Protein AF-A0A928LAR4-F1 (afdb_monomer_lite)

Structure (mmCIF, N/CA/C/O backbone):
data_AF-A0A928LAR4-F1
#
_entry.id   AF-A0A928LAR4-F1
#
loop_
_atom_site.group_PDB
_atom_site.id
_atom_site.type_symbol
_atom_site.label_atom_id
_atom_site.label_alt_id
_atom_site.label_comp_id
_atom_site.label_asym_id
_atom_site.label_entity_id
_atom_site.label_seq_id
_atom_site.pdbx_PDB_ins_code
_atom_site.Cartn_x
_atom_site.Cartn_y
_atom_site.Cartn_z
_atom_site.occupancy
_atom_site.B_iso_or_equiv
_atom_site.auth_seq_id
_atom_site.auth_comp_id
_atom_site.auth_asym_id
_atom_site.auth_atom_id
_atom_site.pdbx_PDB_model_num
ATOM 1 N N . MET A 1 1 ? -5.383 16.179 44.206 1.00 38.53 1 MET A N 1
ATOM 2 C CA . MET A 1 1 ? -5.133 16.113 42.747 1.00 38.53 1 MET A CA 1
ATOM 3 C C . MET A 1 1 ? -4.363 14.833 42.448 1.00 38.53 1 MET A C 1
ATOM 5 O O . MET A 1 1 ? -3.380 14.592 43.136 1.00 38.53 1 MET A O 1
ATOM 9 N N . LYS A 1 2 ? -4.792 14.006 41.485 1.00 34.22 2 LYS A N 1
ATOM 10 C CA . LYS A 1 2 ? -4.004 12.854 41.006 1.00 34.22 2 LYS A CA 1
ATOM 11 C C . LYS A 1 2 ? -3.247 13.282 39.746 1.00 34.22 2 LYS A C 1
ATOM 13 O O . LYS A 1 2 ? -3.887 13.749 38.808 1.00 34.22 2 LYS A O 1
ATOM 18 N N . LYS A 1 3 ? -1.919 13.139 39.719 1.00 38.22 3 LYS A N 1
ATOM 19 C CA . LYS A 1 3 ? -1.143 13.274 38.476 1.00 38.22 3 LYS A CA 1
ATOM 20 C C . LYS A 1 3 ? -1.409 12.032 37.618 1.00 38.22 3 LYS A C 1
ATOM 22 O O . LYS A 1 3 ? -1.250 10.923 38.125 1.00 38.22 3 LYS A O 1
ATOM 27 N N . LYS A 1 4 ? -1.821 12.207 36.360 1.00 35.91 4 LYS A N 1
ATOM 28 C CA . LYS A 1 4 ? -1.742 11.135 35.353 1.00 35.91 4 LYS A CA 1
ATOM 29 C C . LYS A 1 4 ? -0.273 11.002 34.911 1.00 35.91 4 LYS A C 1
ATOM 31 O O . LYS A 1 4 ? 0.405 12.032 34.863 1.00 35.91 4 LYS A O 1
ATOM 36 N N . PRO A 1 5 ? 0.236 9.796 34.609 1.00 40.25 5 PRO A N 1
ATOM 37 C CA . PRO A 1 5 ? 1.508 9.668 33.907 1.00 40.25 5 PRO A CA 1
ATOM 38 C C . PRO A 1 5 ? 1.365 10.219 32.481 1.00 40.25 5 PRO A C 1
ATOM 40 O O . PRO A 1 5 ? 0.320 10.047 31.854 1.00 40.25 5 PRO A O 1
ATOM 43 N N . PHE A 1 6 ? 2.415 10.864 31.973 1.00 34.94 6 PHE A N 1
ATOM 44 C CA . PHE A 1 6 ? 2.585 11.034 30.530 1.00 34.94 6 PHE A CA 1
ATOM 45 C C . PHE A 1 6 ? 2.897 9.653 29.947 1.00 34.94 6 PHE A C 1
ATOM 47 O O . PHE A 1 6 ? 3.871 9.026 30.364 1.00 34.94 6 PHE A O 1
ATOM 54 N N . ILE A 1 7 ? 2.082 9.183 29.003 1.00 39.53 7 ILE A N 1
ATOM 55 C CA . ILE A 1 7 ? 2.463 8.064 28.142 1.00 39.53 7 ILE A CA 1
ATOM 56 C C . ILE A 1 7 ? 3.283 8.686 27.016 1.00 39.53 7 ILE A C 1
ATOM 58 O O . ILE A 1 7 ? 2.754 9.437 26.203 1.00 39.53 7 ILE A O 1
ATOM 62 N N . SER A 1 8 ? 4.592 8.440 27.024 1.00 33.28 8 SER A N 1
ATOM 63 C CA . SER A 1 8 ? 5.460 8.843 25.921 1.00 33.28 8 SER A CA 1
ATOM 64 C C . SER A 1 8 ? 5.201 7.890 24.762 1.00 33.28 8 SER A C 1
ATOM 66 O O . SER A 1 8 ? 5.561 6.718 24.862 1.00 33.28 8 SER A O 1
ATOM 68 N N . LEU A 1 9 ? 4.571 8.374 23.690 1.00 36.91 9 LEU A N 1
ATOM 69 C CA . LEU A 1 9 ? 4.360 7.597 22.472 1.00 36.91 9 LEU A CA 1
ATOM 70 C C . LEU A 1 9 ? 5.718 7.343 21.802 1.00 36.91 9 LEU A C 1
ATOM 72 O O . LEU A 1 9 ? 6.229 8.177 21.059 1.00 36.91 9 LEU A O 1
ATOM 76 N N . VAL A 1 10 ? 6.330 6.199 22.106 1.00 34.56 10 VAL A N 1
ATOM 77 C CA . VAL A 1 10 ? 7.527 5.732 21.403 1.00 34.56 10 VAL A CA 1
ATOM 78 C C . VAL A 1 10 ? 7.064 5.104 20.095 1.00 34.56 10 VAL A C 1
ATOM 80 O O . VAL A 1 10 ? 6.806 3.906 20.033 1.00 34.56 10 VAL A O 1
ATOM 83 N N . ILE A 1 11 ? 6.958 5.924 19.048 1.00 38.00 11 ILE A N 1
ATOM 84 C CA . ILE A 1 11 ? 6.919 5.416 17.673 1.00 38.00 11 ILE A CA 1
ATOM 85 C C . ILE A 1 11 ? 8.220 4.632 17.477 1.00 38.00 11 ILE A C 1
ATOM 87 O O . ILE A 1 11 ? 9.313 5.197 17.583 1.00 38.00 11 ILE A O 1
ATOM 91 N N . MET A 1 12 ? 8.109 3.316 17.289 1.00 32.09 12 MET A N 1
ATOM 92 C CA . MET A 1 12 ? 9.253 2.408 17.299 1.00 32.09 12 MET A CA 1
ATOM 93 C C . MET A 1 12 ? 10.012 2.492 15.972 1.00 32.09 12 MET A C 1
ATOM 95 O O . MET A 1 12 ? 9.860 1.655 15.088 1.00 32.09 12 MET A O 1
ATOM 99 N N . LEU A 1 13 ? 10.826 3.540 15.838 1.00 34.38 13 LEU A N 1
ATOM 100 C CA . LEU A 1 13 ? 11.629 3.810 14.652 1.00 34.38 13 LEU A CA 1
ATOM 101 C C . LEU A 1 13 ? 12.585 2.632 14.384 1.00 34.38 13 LEU A C 1
ATOM 103 O O . LEU A 1 13 ? 13.589 2.456 15.081 1.00 34.38 13 LEU A O 1
ATOM 107 N N . LEU A 1 14 ? 12.269 1.809 13.380 1.00 34.44 14 LEU A N 1
ATOM 108 C CA . LEU A 1 14 ? 13.091 0.671 12.964 1.00 34.44 14 LEU A CA 1
ATOM 109 C C . LEU A 1 14 ? 14.338 1.168 12.219 1.00 34.44 14 LEU A C 1
ATOM 111 O O . LEU A 1 14 ? 14.404 1.188 10.993 1.00 34.44 14 LEU A O 1
ATOM 115 N N . CYS A 1 15 ? 15.344 1.585 12.988 1.00 29.02 15 CYS A N 1
ATOM 116 C CA . CYS A 1 15 ? 16.623 2.086 12.493 1.00 29.02 15 CYS A CA 1
ATOM 117 C C . CYS A 1 15 ? 17.402 1.017 11.702 1.00 29.02 15 CYS A C 1
ATOM 119 O O . CYS A 1 15 ? 18.221 0.283 12.263 1.00 29.02 15 CYS A O 1
ATOM 121 N N . PHE A 1 16 ? 17.207 0.965 10.383 1.00 37.91 16 PHE A N 1
ATOM 122 C CA . PHE A 1 16 ? 18.026 0.152 9.485 1.00 37.91 16 PHE A CA 1
ATOM 123 C C . PHE A 1 16 ? 19.446 0.726 9.364 1.00 37.91 16 PHE A C 1
ATOM 125 O O . PHE A 1 16 ? 19.712 1.677 8.630 1.00 37.91 16 PHE A O 1
ATOM 132 N N . GLY A 1 17 ? 20.386 0.126 10.096 1.00 33.53 17 GLY A N 1
ATOM 133 C CA . GLY A 1 17 ? 21.802 0.479 10.035 1.00 33.53 17 GLY A CA 1
ATOM 134 C C . GLY A 1 17 ? 22.458 0.022 8.729 1.00 33.53 17 GLY A C 1
ATOM 135 O O . GLY A 1 17 ? 22.857 -1.135 8.607 1.00 33.53 17 GLY A O 1
ATOM 136 N N . ALA A 1 18 ? 22.635 0.939 7.777 1.00 34.88 18 ALA A N 1
ATOM 137 C CA . ALA A 1 18 ? 23.391 0.694 6.550 1.00 34.88 18 ALA A CA 1
ATOM 138 C C . ALA A 1 18 ? 24.904 0.557 6.837 1.00 34.88 18 ALA A C 1
ATOM 140 O O . ALA A 1 18 ? 25.649 1.539 6.856 1.00 34.88 18 ALA A O 1
ATOM 141 N N . VAL A 1 19 ? 25.382 -0.673 7.057 1.00 34.62 19 VAL A N 1
ATOM 142 C CA . VAL A 1 19 ? 26.811 -0.965 7.287 1.00 34.62 19 VAL A CA 1
ATOM 143 C C . VAL A 1 19 ? 27.590 -0.924 5.963 1.00 34.62 19 VAL A C 1
ATOM 145 O O . VAL A 1 19 ? 27.923 -1.952 5.375 1.00 34.62 19 VAL A O 1
ATOM 148 N N . CYS A 1 20 ? 27.910 0.282 5.487 1.00 31.88 20 CYS A N 1
ATOM 149 C CA . CYS A 1 20 ? 28.748 0.491 4.301 1.00 31.88 20 CYS A CA 1
ATOM 150 C C . CYS A 1 20 ? 30.238 0.212 4.607 1.00 31.88 20 CYS A C 1
ATOM 152 O O . CYS A 1 20 ? 31.046 1.113 4.838 1.00 31.88 20 CYS A O 1
ATOM 154 N N . GLY A 1 21 ? 30.602 -1.071 4.652 1.00 28.78 21 GLY A N 1
ATOM 155 C CA . GLY A 1 21 ? 31.940 -1.559 5.003 1.00 28.78 21 GLY A CA 1
ATOM 156 C C . GLY A 1 21 ? 32.986 -1.452 3.885 1.00 28.78 21 GLY A C 1
ATOM 157 O O . GLY A 1 21 ? 33.491 -2.472 3.420 1.00 28.78 21 GLY A O 1
ATOM 158 N N . CYS A 1 22 ? 33.367 -0.240 3.472 1.00 29.84 22 CYS A N 1
ATOM 159 C CA . CYS A 1 22 ? 34.396 -0.028 2.442 1.00 29.84 22 CYS A CA 1
ATOM 160 C C . CYS A 1 22 ? 35.814 0.157 3.024 1.00 29.84 22 CYS A C 1
ATOM 162 O O . CYS A 1 22 ? 36.207 1.248 3.429 1.00 29.84 22 CYS A O 1
ATOM 164 N N . SER A 1 23 ? 36.623 -0.909 3.011 1.00 34.03 23 SER A N 1
ATOM 165 C CA . SER A 1 23 ? 38.041 -0.871 3.417 1.00 34.03 23 SER A CA 1
ATOM 166 C C . SER A 1 23 ? 38.987 -0.476 2.276 1.00 34.03 23 SER A C 1
ATOM 168 O O . SER A 1 23 ? 38.967 -1.105 1.218 1.00 34.03 23 SER A O 1
ATOM 170 N N . LYS A 1 24 ? 39.929 0.450 2.524 1.00 34.09 24 LYS A N 1
ATOM 171 C CA . LYS A 1 24 ? 41.185 0.572 1.751 1.00 34.09 24 LYS A CA 1
ATOM 172 C C . LYS A 1 24 ? 42.334 1.147 2.602 1.00 34.09 24 LYS A C 1
ATOM 174 O O . LYS A 1 24 ? 42.216 2.246 3.118 1.00 34.09 24 LYS A O 1
ATOM 179 N N . LYS A 1 25 ? 43.409 0.346 2.704 1.00 32.97 25 LYS A N 1
ATOM 180 C CA . LYS A 1 25 ? 44.844 0.605 3.011 1.00 32.97 25 LYS A CA 1
ATOM 181 C C . LYS A 1 25 ? 45.259 2.004 3.526 1.00 32.97 25 LYS A C 1
ATOM 183 O O . LYS A 1 25 ? 44.885 3.020 2.955 1.00 32.97 25 LYS A O 1
ATOM 188 N N . THR A 1 26 ? 46.226 2.090 4.451 1.00 28.86 26 THR A N 1
ATOM 189 C CA . THR A 1 26 ? 47.672 1.976 4.111 1.00 28.86 26 THR A CA 1
ATOM 190 C C . THR A 1 26 ? 48.566 1.777 5.356 1.00 28.86 26 THR A C 1
ATOM 192 O O . THR A 1 26 ? 48.349 2.487 6.323 1.00 28.86 26 THR A O 1
ATOM 195 N N . GLU A 1 27 ? 49.527 0.829 5.273 1.00 29.33 27 GLU A N 1
ATOM 196 C CA . GLU A 1 27 ? 50.861 0.683 5.949 1.00 29.33 27 GLU A CA 1
ATOM 197 C C . GLU A 1 27 ? 51.064 1.056 7.446 1.00 29.33 27 GLU A C 1
ATOM 199 O O . GLU A 1 27 ? 50.498 2.015 7.943 1.00 29.33 27 GLU A O 1
ATOM 204 N N . SER A 1 28 ? 51.948 0.441 8.255 1.00 28.80 28 SER A N 1
ATOM 205 C CA . SER A 1 28 ? 52.789 -0.791 8.251 1.00 28.80 28 SER A CA 1
ATOM 206 C C . SER A 1 28 ? 53.340 -0.946 9.706 1.00 28.80 28 SER A C 1
ATOM 208 O O . SER A 1 28 ? 53.267 0.020 10.459 1.00 28.80 28 SER A O 1
ATOM 210 N N . SER A 1 29 ? 53.903 -2.031 10.261 1.00 26.89 29 SER A N 1
ATOM 211 C CA . SER A 1 29 ? 54.493 -3.306 9.784 1.00 26.89 29 SER A CA 1
ATOM 212 C C . SER A 1 29 ? 54.104 -4.448 10.790 1.00 26.89 29 SER A C 1
ATOM 214 O O . SER A 1 29 ? 52.985 -4.368 11.284 1.00 26.89 29 SER A O 1
ATOM 216 N N . SER A 1 30 ? 54.809 -5.541 11.160 1.00 28.22 30 SER A N 1
ATOM 217 C CA . SER A 1 30 ? 56.199 -6.030 11.007 1.00 28.22 30 SER A CA 1
ATOM 218 C C . SER A 1 30 ? 56.340 -7.572 11.128 1.00 28.22 30 SER A C 1
ATOM 220 O O . SER A 1 30 ? 55.393 -8.280 11.449 1.00 28.22 30 SER A O 1
ATOM 222 N N . VAL A 1 31 ? 57.580 -8.039 10.910 1.00 29.33 31 VAL A N 1
ATOM 223 C CA . VAL A 1 31 ? 58.300 -9.225 11.460 1.00 29.33 31 VAL A CA 1
ATOM 224 C C . VAL A 1 31 ? 57.760 -9.676 12.846 1.00 29.33 31 VAL A C 1
ATOM 226 O O . VAL A 1 31 ? 57.469 -8.801 13.661 1.00 29.33 31 VAL A O 1
ATOM 229 N N . ASP A 1 32 ? 57.565 -10.970 13.173 1.00 26.77 32 ASP A N 1
ATOM 230 C CA . ASP A 1 32 ? 58.580 -12.058 13.191 1.00 26.77 32 ASP A CA 1
ATOM 231 C C . ASP A 1 32 ? 58.067 -13.512 12.937 1.00 26.77 32 ASP A C 1
ATOM 233 O O . ASP A 1 32 ? 56.889 -13.739 12.671 1.00 26.77 32 ASP A O 1
ATOM 237 N N . ASN A 1 33 ? 58.977 -14.499 12.989 1.00 29.98 33 ASN A N 1
ATOM 238 C CA . ASN A 1 33 ? 58.876 -15.856 12.429 1.00 29.98 33 ASN A CA 1
ATOM 239 C C . ASN A 1 33 ? 59.062 -16.990 13.476 1.00 29.98 33 ASN A C 1
ATOM 241 O O . ASN A 1 33 ? 60.027 -16.963 14.233 1.00 29.98 33 ASN A O 1
ATOM 245 N N . SER A 1 34 ? 58.237 -18.050 13.436 1.00 29.38 34 SER A N 1
ATOM 246 C CA . SER A 1 34 ? 58.575 -19.451 13.821 1.00 29.38 34 SER A CA 1
ATOM 247 C C . SER A 1 34 ? 57.370 -20.358 13.487 1.00 29.38 34 SER A C 1
ATOM 249 O O . SER A 1 34 ? 56.261 -20.042 13.900 1.00 29.38 34 SER A O 1
ATOM 251 N N . VAL A 1 35 ? 57.402 -21.382 12.623 1.00 28.17 35 VAL A N 1
ATOM 252 C CA . VAL A 1 35 ? 58.264 -22.583 12.494 1.00 28.17 35 VAL A CA 1
ATOM 253 C C . VAL A 1 35 ? 57.927 -23.716 13.488 1.00 28.17 35 VAL A C 1
ATOM 255 O O . VAL A 1 35 ? 58.502 -23.830 14.560 1.00 28.17 35 VAL A O 1
ATOM 258 N N . VAL A 1 36 ? 57.007 -24.579 13.028 1.00 28.73 36 VAL A N 1
ATOM 259 C CA . VAL A 1 36 ? 56.955 -26.059 13.137 1.00 28.73 36 VAL A CA 1
ATOM 260 C C . VAL A 1 36 ? 57.249 -26.744 14.485 1.00 28.73 36 VAL A C 1
ATOM 262 O O . VAL A 1 36 ? 58.379 -26.759 14.962 1.00 28.73 36 VAL A O 1
ATOM 265 N N . GLN A 1 37 ? 56.293 -27.574 14.929 1.00 27.88 37 GLN A N 1
ATOM 266 C CA . GLN A 1 37 ? 56.617 -28.895 15.488 1.00 27.88 37 GLN A CA 1
ATOM 267 C C . GLN A 1 37 ? 55.651 -29.974 14.949 1.00 27.88 37 GLN A C 1
ATOM 269 O O . GLN A 1 37 ? 54.483 -29.697 14.687 1.00 27.88 37 GLN A O 1
ATOM 274 N N . ASP A 1 38 ? 56.175 -31.181 14.729 1.00 27.61 38 ASP A N 1
ATOM 275 C CA . ASP A 1 38 ? 55.549 -32.344 14.066 1.00 27.61 38 ASP A CA 1
ATOM 276 C C . ASP A 1 38 ? 55.259 -33.467 15.094 1.00 27.61 38 ASP A C 1
ATOM 278 O O . ASP A 1 38 ? 55.863 -33.451 16.167 1.00 27.61 38 ASP A O 1
ATOM 282 N N . THR A 1 39 ? 54.371 -34.430 14.782 1.00 30.58 39 THR A N 1
ATOM 283 C CA . THR A 1 39 ? 54.535 -35.896 15.011 1.00 30.58 39 THR A CA 1
ATOM 284 C C . THR A 1 39 ? 53.312 -36.701 14.509 1.00 30.58 39 THR A C 1
ATOM 286 O O . THR A 1 39 ? 52.318 -36.882 15.205 1.00 30.58 39 THR A O 1
ATOM 289 N N . SER A 1 40 ? 53.433 -37.214 13.284 1.00 30.59 40 SER A N 1
ATOM 290 C CA . SER A 1 40 ? 52.961 -38.508 12.723 1.00 30.59 40 SER A CA 1
ATOM 291 C C . SER A 1 40 ? 52.103 -39.542 13.521 1.00 30.59 40 SER A C 1
ATOM 293 O O . SER A 1 40 ? 52.459 -39.944 14.624 1.00 30.59 40 SER A O 1
ATOM 295 N N . ALA A 1 41 ? 51.186 -40.191 12.763 1.00 30.11 41 ALA A N 1
ATOM 296 C CA . ALA A 1 41 ? 50.911 -41.659 12.686 1.00 30.11 41 ALA A CA 1
ATOM 297 C C . ALA A 1 41 ? 50.057 -42.399 13.768 1.00 30.11 41 ALA A C 1
ATOM 299 O O . ALA A 1 41 ? 50.093 -42.050 14.938 1.00 30.11 41 ALA A O 1
ATOM 300 N N . THR A 1 42 ? 49.311 -43.498 13.488 1.00 26.50 42 THR A N 1
ATOM 301 C CA . THR A 1 42 ? 48.832 -44.117 12.213 1.00 26.50 42 THR A CA 1
ATOM 302 C C . THR A 1 42 ? 47.686 -45.146 12.434 1.00 26.50 42 THR A C 1
ATOM 304 O O . THR A 1 42 ? 47.793 -46.023 13.280 1.00 26.50 42 THR A O 1
ATOM 307 N N . VAL A 1 43 ? 46.630 -45.048 11.606 1.00 28.78 43 VAL A N 1
ATOM 308 C CA . VAL A 1 43 ? 45.695 -46.079 11.054 1.00 28.78 43 VAL A CA 1
ATOM 309 C C . VAL A 1 43 ? 45.303 -47.343 11.859 1.00 28.78 43 VAL A C 1
ATOM 311 O O . VAL A 1 43 ? 46.110 -48.248 12.062 1.00 28.78 43 VAL A O 1
ATOM 314 N N . SER A 1 44 ? 43.983 -47.547 12.029 1.00 27.50 44 SER A N 1
ATOM 315 C CA . SER A 1 44 ? 43.292 -48.807 11.654 1.00 27.50 44 SER A CA 1
ATOM 316 C C . SER A 1 44 ? 41.781 -48.624 11.426 1.00 27.50 44 SER A C 1
ATOM 318 O O . SER A 1 44 ? 41.168 -47.689 11.930 1.00 27.50 44 SER A O 1
ATOM 320 N N . SER A 1 45 ? 41.198 -49.491 10.593 1.00 30.92 45 SER A N 1
ATOM 321 C CA . SER A 1 45 ? 39.875 -49.346 9.959 1.00 30.92 45 SER A CA 1
ATOM 322 C C . SER A 1 45 ? 38.752 -50.168 10.601 1.00 30.92 45 SER A C 1
ATOM 324 O O . SER A 1 45 ? 39.028 -51.231 11.147 1.00 30.92 45 SER A O 1
ATOM 326 N N . THR A 1 46 ? 37.487 -49.815 10.328 1.00 29.03 46 THR A N 1
ATOM 327 C CA . THR A 1 46 ? 36.474 -50.741 9.753 1.00 29.03 46 THR A CA 1
ATOM 328 C C . THR A 1 46 ? 35.350 -49.943 9.070 1.00 29.03 46 THR A C 1
ATOM 330 O O . THR A 1 46 ? 35.012 -48.842 9.494 1.00 29.03 46 THR A O 1
ATOM 333 N N . THR A 1 47 ? 34.794 -50.474 7.978 1.00 33.12 47 THR A N 1
ATOM 334 C CA . THR A 1 47 ? 33.757 -49.836 7.146 1.00 33.12 47 THR A CA 1
ATOM 335 C C . THR A 1 47 ? 32.337 -50.062 7.681 1.00 33.12 47 THR A C 1
ATOM 337 O O . THR A 1 47 ? 31.970 -51.191 7.989 1.00 33.12 47 THR A O 1
ATOM 340 N N . GLY A 1 48 ? 31.497 -49.020 7.669 1.00 27.91 48 GLY A N 1
ATOM 341 C CA . GLY A 1 48 ? 30.040 -49.116 7.838 1.00 27.91 48 GLY A CA 1
ATOM 342 C C . GLY A 1 48 ? 29.334 -48.113 6.921 1.00 27.91 48 GLY A C 1
ATOM 343 O O . GLY A 1 48 ? 29.597 -46.918 7.008 1.00 27.91 48 GLY A O 1
ATOM 344 N N . LYS A 1 49 ? 28.493 -48.588 5.992 1.00 30.48 49 LYS A N 1
ATOM 345 C CA . LYS A 1 49 ? 27.961 -47.789 4.872 1.00 30.48 49 LYS A CA 1
ATOM 346 C C . LYS A 1 49 ? 26.441 -47.626 4.965 1.00 30.48 49 LYS A C 1
ATOM 348 O O . LYS A 1 49 ? 25.713 -48.524 4.553 1.00 30.48 49 LYS A O 1
ATOM 353 N N . THR A 1 50 ? 25.985 -46.442 5.372 1.00 26.88 50 THR A N 1
ATOM 354 C CA . THR A 1 50 ? 24.574 -46.030 5.271 1.00 26.88 50 THR A CA 1
ATOM 355 C C . THR A 1 50 ? 24.492 -44.687 4.555 1.00 26.88 50 THR A C 1
ATOM 357 O O . THR A 1 50 ? 24.754 -43.645 5.146 1.00 26.88 50 THR A O 1
ATOM 360 N N . VAL A 1 51 ? 24.149 -44.712 3.266 1.00 30.59 51 VAL A N 1
ATOM 361 C CA . VAL A 1 51 ? 23.839 -43.498 2.496 1.00 30.59 51 VAL A CA 1
ATOM 362 C C . VAL A 1 51 ? 22.328 -43.307 2.537 1.00 30.59 51 VAL A C 1
ATOM 364 O O . VAL A 1 51 ? 21.606 -43.887 1.729 1.00 30.59 51 VAL A O 1
ATOM 367 N N . THR A 1 52 ? 21.848 -42.516 3.495 1.00 27.45 52 THR A N 1
ATOM 368 C CA . THR A 1 52 ? 20.455 -42.057 3.499 1.00 27.45 52 THR A CA 1
ATOM 369 C C . THR A 1 52 ? 20.328 -40.931 2.481 1.00 27.45 52 THR A C 1
ATOM 371 O O . THR A 1 52 ? 20.793 -39.817 2.716 1.00 27.45 52 THR A O 1
ATOM 374 N N . SER A 1 53 ? 19.724 -41.222 1.332 1.00 28.03 53 SER A N 1
ATOM 375 C CA . SER A 1 53 ? 19.422 -40.219 0.312 1.00 28.03 53 SER A CA 1
ATOM 376 C C . SER A 1 53 ? 18.356 -39.251 0.828 1.00 28.03 53 SER A C 1
ATOM 378 O O . SER A 1 53 ? 17.173 -39.596 0.869 1.00 28.03 53 SER A O 1
ATOM 380 N N . VAL A 1 54 ?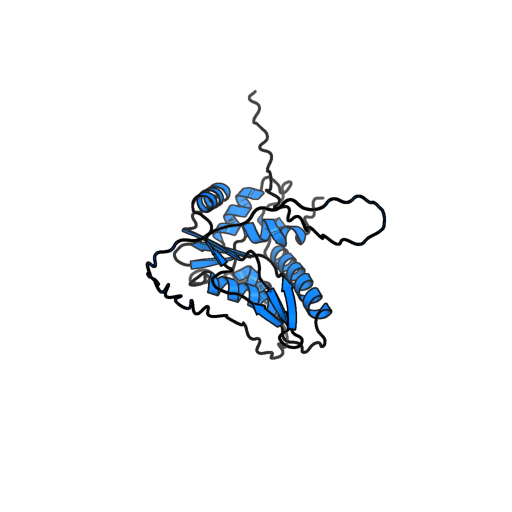 18.761 -38.037 1.204 1.00 27.98 54 VAL A N 1
ATOM 381 C CA . VAL A 1 54 ? 17.817 -36.938 1.438 1.00 27.98 54 VAL A CA 1
ATOM 382 C C . VAL A 1 54 ? 17.203 -36.570 0.091 1.00 27.98 54 VAL A C 1
ATOM 384 O O . VAL A 1 54 ? 17.886 -36.068 -0.799 1.00 27.98 54 VAL A O 1
ATOM 387 N N . SER A 1 55 ? 15.915 -36.865 -0.073 1.00 29.73 55 SER A N 1
ATOM 388 C CA . SER A 1 55 ? 15.155 -36.470 -1.255 1.00 29.73 55 SER A CA 1
ATOM 389 C C . SER A 1 55 ? 14.845 -34.980 -1.169 1.00 29.73 55 SER A C 1
ATOM 391 O O . SER A 1 55 ? 13.838 -34.597 -0.575 1.00 29.73 55 SER A O 1
ATOM 393 N N . THR A 1 56 ? 15.700 -34.142 -1.755 1.00 27.88 56 THR A N 1
ATOM 394 C CA . THR A 1 56 ? 15.427 -32.710 -1.919 1.00 27.88 56 THR A CA 1
ATOM 395 C C . THR A 1 56 ? 14.221 -32.533 -2.838 1.00 27.88 56 THR A C 1
ATOM 397 O O . THR A 1 56 ? 14.352 -32.528 -4.061 1.00 27.88 56 THR A O 1
ATOM 400 N N . ALA A 1 57 ? 13.028 -32.423 -2.251 1.00 28.78 57 ALA A N 1
ATOM 401 C CA . ALA A 1 57 ? 11.836 -32.027 -2.981 1.00 28.78 57 ALA A CA 1
ATOM 402 C C . ALA A 1 57 ? 12.064 -30.614 -3.530 1.00 28.78 57 ALA A C 1
ATOM 404 O O . ALA A 1 57 ? 12.325 -29.683 -2.767 1.00 28.78 57 ALA A O 1
ATOM 405 N N . ALA A 1 58 ? 12.007 -30.463 -4.852 1.00 28.05 58 ALA A N 1
ATOM 406 C CA . ALA A 1 58 ? 12.107 -29.157 -5.478 1.00 28.05 58 ALA A CA 1
ATOM 407 C C . ALA A 1 58 ? 10.847 -28.353 -5.132 1.00 28.05 58 ALA A C 1
ATOM 409 O O . ALA A 1 58 ? 9.767 -28.636 -5.648 1.00 28.05 58 ALA A O 1
ATOM 410 N N . VAL A 1 59 ? 10.988 -27.356 -4.256 1.00 31.12 59 VAL A N 1
ATOM 411 C CA . VAL A 1 59 ? 9.965 -26.322 -4.083 1.00 31.12 59 VAL A CA 1
ATOM 412 C C . VAL A 1 59 ? 9.962 -25.503 -5.368 1.00 31.12 59 VAL A C 1
ATOM 414 O O . VAL A 1 59 ? 10.839 -24.670 -5.592 1.00 31.12 59 VAL A O 1
ATOM 417 N N . GLN A 1 60 ? 9.008 -25.801 -6.247 1.00 25.97 60 GLN A N 1
ATOM 418 C CA . GLN A 1 60 ? 8.807 -25.085 -7.500 1.00 25.97 60 GLN A CA 1
ATOM 419 C C . GLN A 1 60 ? 8.172 -23.722 -7.193 1.00 25.97 60 GLN A C 1
ATOM 421 O O . GLN A 1 60 ? 6.964 -23.543 -7.321 1.00 25.97 60 GLN A O 1
ATOM 426 N N . SER A 1 61 ? 9.001 -22.779 -6.734 1.00 33.84 61 SER A N 1
ATOM 427 C CA . SER A 1 61 ? 8.585 -21.395 -6.504 1.00 33.84 61 SER A CA 1
ATOM 428 C C . SER A 1 61 ? 8.094 -20.789 -7.817 1.00 33.84 61 SER A C 1
ATOM 430 O O . SER A 1 61 ? 8.807 -20.816 -8.826 1.00 33.84 61 SER A O 1
ATOM 432 N N . THR A 1 62 ? 6.868 -20.274 -7.817 1.00 35.47 62 THR A N 1
ATOM 433 C CA . THR A 1 62 ? 6.253 -19.692 -9.012 1.00 35.47 62 THR A CA 1
ATOM 434 C C . THR A 1 62 ? 6.515 -18.191 -8.996 1.00 35.47 62 THR A C 1
ATOM 436 O O . THR A 1 62 ? 5.762 -17.439 -8.391 1.00 35.47 62 THR A O 1
ATOM 439 N N . ARG A 1 63 ? 7.613 -17.752 -9.630 1.00 36.38 63 ARG A N 1
ATOM 440 C CA . ARG A 1 63 ? 7.927 -16.320 -9.775 1.00 36.38 63 ARG A CA 1
ATOM 441 C C . ARG A 1 63 ? 6.840 -15.641 -10.609 1.00 36.38 63 ARG A C 1
ATOM 443 O O . ARG A 1 63 ? 6.753 -15.878 -11.815 1.00 36.38 63 ARG A O 1
ATOM 450 N N . THR A 1 64 ? 6.071 -14.760 -9.982 1.00 46.53 64 THR A N 1
ATOM 451 C CA . THR A 1 64 ? 5.099 -13.901 -10.664 1.00 46.53 64 THR A CA 1
ATOM 452 C C . THR A 1 64 ? 5.815 -12.651 -11.165 1.00 46.53 64 THR A C 1
ATOM 454 O O . THR A 1 64 ? 5.969 -11.680 -10.433 1.00 46.53 64 THR A O 1
ATOM 457 N N . THR A 1 65 ? 6.277 -12.663 -12.419 1.00 44.12 65 THR A N 1
ATOM 458 C CA . THR A 1 65 ? 6.701 -11.424 -13.091 1.00 44.12 65 THR A CA 1
ATOM 459 C C . THR A 1 65 ? 5.453 -10.675 -13.558 1.00 44.12 65 THR A C 1
ATOM 461 O O . THR A 1 65 ? 4.773 -11.126 -14.481 1.00 44.12 65 THR A O 1
ATOM 464 N N . ILE A 1 66 ? 5.164 -9.528 -12.942 1.00 48.06 66 ILE A N 1
ATOM 465 C CA . ILE A 1 66 ? 4.126 -8.596 -13.405 1.00 48.06 66 ILE A CA 1
ATOM 466 C C . ILE A 1 66 ? 4.589 -7.994 -14.745 1.00 48.06 66 ILE A C 1
ATOM 468 O O . ILE A 1 66 ? 5.704 -7.481 -14.831 1.00 48.06 66 ILE A O 1
ATOM 472 N N . GLN A 1 67 ? 3.777 -8.092 -15.805 1.00 33.06 67 GLN A N 1
ATOM 473 C CA . GLN A 1 67 ? 4.131 -7.617 -17.152 1.00 33.06 67 GLN A CA 1
ATOM 474 C C . GLN A 1 67 ? 3.221 -6.479 -17.625 1.00 33.06 67 GLN A C 1
ATOM 476 O O . GLN A 1 67 ? 2.034 -6.689 -17.866 1.00 33.06 67 GLN A O 1
ATOM 481 N N . ILE A 1 68 ? 3.804 -5.301 -17.867 1.00 38.78 68 ILE A N 1
ATOM 482 C CA . ILE A 1 68 ? 3.079 -4.132 -18.383 1.00 38.78 68 ILE A CA 1
ATOM 483 C C . ILE A 1 68 ? 2.739 -4.302 -19.872 1.00 38.78 68 ILE A C 1
ATOM 485 O O . ILE A 1 68 ? 3.636 -4.445 -20.719 1.00 38.78 68 ILE A O 1
ATOM 489 N N . SER A 1 69 ? 1.456 -4.171 -20.215 1.00 29.12 69 SER A N 1
ATOM 490 C CA . SER A 1 69 ? 0.994 -3.898 -21.582 1.00 29.12 69 SER A CA 1
ATOM 491 C C . SER A 1 69 ? 0.721 -2.402 -21.742 1.00 29.12 69 SER A C 1
ATOM 493 O O . SER A 1 69 ? -0.282 -1.894 -21.256 1.00 29.12 69 SER A O 1
ATOM 495 N N . THR A 1 70 ? 1.627 -1.692 -22.410 1.00 30.12 70 THR A N 1
ATOM 496 C CA . THR A 1 70 ? 1.612 -0.225 -22.494 1.00 30.12 70 THR A CA 1
ATOM 497 C C . THR A 1 70 ? 0.763 0.261 -23.676 1.00 30.12 70 THR A C 1
ATOM 499 O O . THR A 1 70 ? 1.223 0.216 -24.816 1.00 30.12 70 THR A O 1
ATOM 502 N N . GLU A 1 71 ? -0.443 0.769 -23.412 1.00 30.36 71 GLU A N 1
ATOM 503 C CA . GLU A 1 71 ? -1.196 1.626 -24.345 1.00 30.36 71 GLU A CA 1
ATOM 504 C C . GLU A 1 71 ? -1.366 3.041 -23.752 1.00 30.36 71 GLU A C 1
ATOM 506 O O . GLU A 1 71 ? -1.469 3.182 -22.533 1.00 30.36 71 GLU A O 1
ATOM 511 N N . PRO A 1 72 ? -1.359 4.108 -24.575 1.00 30.03 72 PRO A N 1
ATOM 512 C CA . PRO A 1 72 ? -1.372 5.484 -24.082 1.00 30.03 72 PRO A CA 1
ATOM 513 C C . PRO A 1 72 ? -2.775 5.939 -23.652 1.00 30.03 72 PRO A C 1
ATOM 515 O O . PRO A 1 72 ? -3.668 6.127 -24.483 1.00 30.03 72 PRO A O 1
ATOM 518 N N . LEU A 1 73 ? -2.955 6.196 -22.354 1.00 32.84 73 LEU A N 1
ATOM 519 C CA . LEU A 1 73 ? -4.161 6.842 -21.831 1.00 32.84 73 LEU A CA 1
ATOM 520 C C . LEU A 1 73 ? -4.299 8.274 -22.376 1.00 32.84 73 LEU A C 1
ATOM 522 O O . LEU A 1 73 ? -3.332 9.031 -22.439 1.00 32.84 73 LEU A O 1
ATOM 526 N N . THR A 1 74 ? -5.519 8.637 -22.779 1.00 31.92 74 THR A N 1
ATOM 527 C CA . THR A 1 74 ? -5.854 9.936 -23.383 1.00 31.92 74 THR A CA 1
ATOM 528 C C . THR A 1 74 ? -7.032 10.570 -22.641 1.00 31.92 74 THR A C 1
ATOM 530 O O . THR A 1 74 ? -8.041 9.903 -22.441 1.00 31.92 74 THR A O 1
ATOM 533 N N . ASP A 1 75 ? -6.888 11.855 -22.301 1.00 33.22 75 ASP A N 1
ATOM 534 C CA . ASP A 1 75 ? -7.868 12.786 -21.714 1.00 33.22 75 ASP A CA 1
ATOM 535 C C . ASP A 1 75 ? -8.588 12.384 -20.405 1.00 33.22 75 ASP A C 1
ATOM 537 O O . ASP A 1 75 ? -9.368 11.438 -20.319 1.00 33.22 75 ASP A O 1
ATOM 541 N N . ALA A 1 76 ? -8.394 13.211 -19.371 1.00 40.53 76 ALA A N 1
ATOM 542 C CA . ALA A 1 76 ? -9.015 13.051 -18.058 1.00 40.53 76 ALA A CA 1
ATOM 543 C C . ALA A 1 76 ? -10.448 13.634 -17.989 1.00 40.53 76 ALA A C 1
ATOM 545 O O . ALA A 1 76 ? -10.659 14.790 -18.375 1.00 40.53 76 ALA A O 1
ATOM 546 N N . PRO A 1 77 ? -11.426 12.916 -17.401 1.00 38.12 77 PRO A N 1
ATOM 547 C CA . PRO A 1 77 ? -12.733 13.465 -17.057 1.00 38.12 77 PRO A CA 1
ATOM 548 C C . PRO A 1 77 ? -12.793 13.937 -15.592 1.00 38.12 77 PRO A C 1
ATOM 550 O O . PRO A 1 77 ? -12.786 13.142 -14.653 1.00 38.12 77 PRO A O 1
ATOM 553 N N . ASN A 1 78 ? -12.948 15.248 -15.395 1.00 38.84 78 ASN A N 1
ATOM 554 C CA . ASN A 1 78 ? -13.333 15.840 -14.109 1.00 38.84 78 ASN A CA 1
ATOM 555 C C . ASN A 1 78 ? -14.622 15.179 -13.571 1.00 38.84 78 ASN A C 1
ATOM 557 O O . ASN A 1 78 ? -15.632 15.186 -14.276 1.00 38.84 78 ASN A O 1
ATOM 561 N N . SER A 1 79 ? -1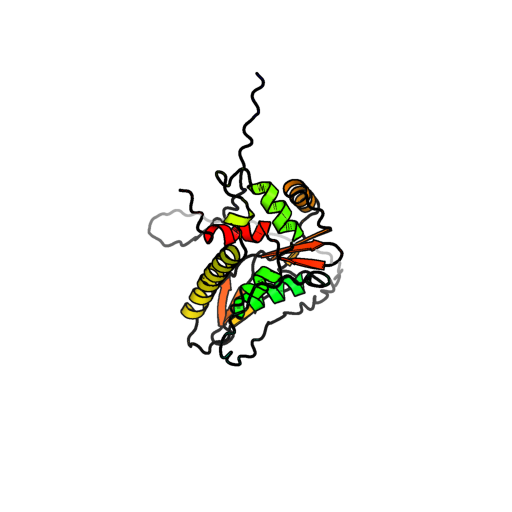4.605 14.639 -12.347 1.00 31.75 79 SER A N 1
ATOM 562 C CA . SER A 1 79 ? -15.747 13.917 -11.763 1.00 31.75 79 SER A CA 1
ATOM 563 C C . SER A 1 79 ? -16.025 14.325 -10.317 1.00 31.75 79 SER A C 1
ATOM 565 O O . SER A 1 79 ? -15.125 14.422 -9.489 1.00 31.75 79 SER A O 1
ATOM 567 N N . THR A 1 80 ? -17.303 14.568 -10.029 1.00 31.55 80 THR A N 1
ATOM 568 C CA . THR A 1 80 ? -17.826 14.916 -8.703 1.00 31.55 80 THR A CA 1
ATOM 569 C C . THR A 1 80 ? -17.796 13.712 -7.765 1.00 31.55 80 THR A C 1
ATOM 571 O O . THR A 1 80 ? -18.116 12.600 -8.184 1.00 31.55 80 THR A O 1
ATOM 574 N N . GLU A 1 81 ? -17.485 13.941 -6.488 1.00 34.72 81 GLU A N 1
ATOM 575 C CA . GLU A 1 81 ? -17.596 12.926 -5.438 1.00 34.72 81 GLU A CA 1
ATOM 576 C C . GLU A 1 81 ? -19.009 12.322 -5.426 1.00 34.72 81 GLU A C 1
ATOM 578 O O . GLU A 1 81 ? -20.013 13.028 -5.327 1.00 34.72 81 GLU A O 1
ATOM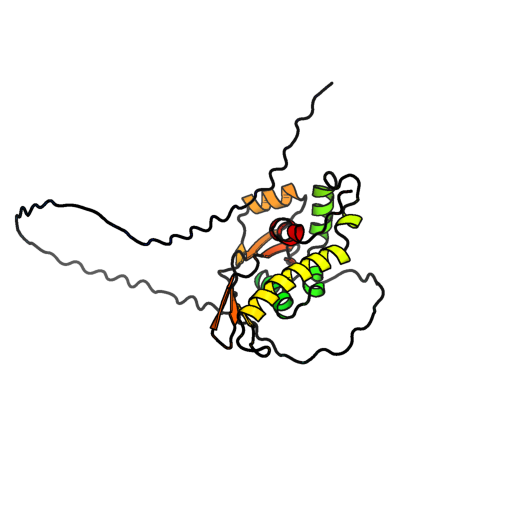 583 N N . SER A 1 82 ? -19.090 11.001 -5.568 1.00 29.59 82 SER A N 1
ATOM 584 C CA . SER A 1 82 ? -20.322 10.230 -5.422 1.00 29.59 82 SER A CA 1
ATOM 585 C C . SER A 1 82 ? -20.016 9.030 -4.545 1.00 29.59 82 SER A C 1
ATOM 587 O O . SER A 1 82 ? -19.314 8.111 -4.960 1.00 29.59 82 SER A O 1
ATOM 589 N N . GLU A 1 83 ? -20.528 9.058 -3.319 1.00 42.91 83 GLU A N 1
ATOM 590 C CA . GLU A 1 83 ? -20.471 7.916 -2.417 1.00 42.91 83 GLU A CA 1
ATOM 591 C C . GLU A 1 83 ? -21.304 6.770 -3.008 1.00 42.91 83 GLU A C 1
ATOM 593 O O . GLU A 1 83 ? -22.529 6.846 -3.101 1.00 42.91 83 GLU A O 1
ATOM 598 N N . SER A 1 84 ? -20.632 5.692 -3.403 1.00 35.00 84 SER A N 1
ATOM 599 C CA . SER A 1 84 ? -21.246 4.385 -3.626 1.00 35.00 84 SER A CA 1
ATOM 600 C C . SER A 1 84 ? -20.572 3.390 -2.692 1.00 35.00 84 SER A C 1
ATOM 602 O O . SER A 1 84 ? -19.344 3.279 -2.696 1.00 35.00 84 SER A O 1
ATOM 604 N N . ASP A 1 85 ? -21.369 2.707 -1.877 1.00 37.22 85 ASP A N 1
ATOM 605 C CA . ASP A 1 85 ? -20.884 1.866 -0.785 1.00 37.22 85 ASP A CA 1
ATOM 606 C C . ASP A 1 85 ? -21.187 0.374 -1.004 1.00 37.22 85 ASP A C 1
ATOM 608 O O . ASP A 1 85 ? -22.039 0.007 -1.812 1.00 37.22 85 ASP A O 1
ATOM 612 N N . ASP A 1 86 ? -20.498 -0.441 -0.204 1.00 36.66 86 ASP A N 1
ATOM 613 C CA . ASP A 1 86 ? -20.677 -1.877 0.034 1.00 36.66 86 ASP A CA 1
ATOM 614 C C . ASP A 1 86 ? -20.212 -2.901 -1.038 1.00 36.66 86 ASP A C 1
ATOM 616 O O . ASP A 1 86 ? -20.443 -2.805 -2.242 1.00 36.66 86 ASP A O 1
ATOM 620 N N . SER A 1 87 ? -19.639 -3.995 -0.521 1.00 36.62 87 SER A N 1
ATOM 621 C CA . SER A 1 87 ? -19.563 -5.339 -1.118 1.00 36.62 87 SER A CA 1
ATOM 622 C C . SER A 1 87 ? -18.634 -5.636 -2.320 1.00 36.62 87 SER A C 1
ATOM 624 O O . SER A 1 87 ? -19.097 -6.176 -3.317 1.00 36.62 87 SER A O 1
ATOM 626 N N . SER A 1 88 ? -17.301 -5.467 -2.172 1.00 44.28 88 SER A N 1
ATOM 627 C CA . SER A 1 88 ? -16.317 -6.568 -2.446 1.00 44.28 88 SE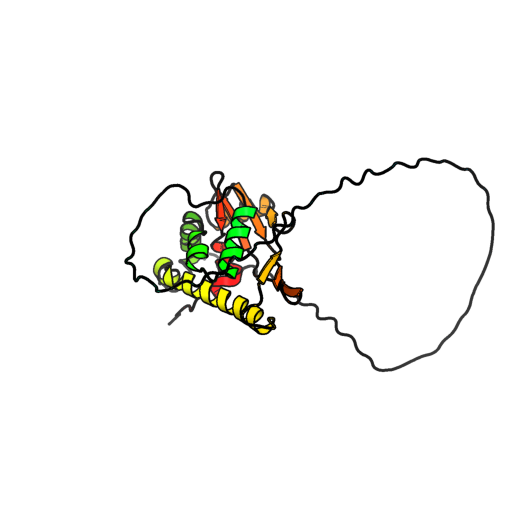R A CA 1
ATOM 628 C C . SER A 1 88 ? -14.810 -6.223 -2.369 1.00 44.28 88 SER A C 1
ATOM 630 O O . SER A 1 88 ? -14.011 -7.127 -2.609 1.00 44.28 88 SER A O 1
ATOM 632 N N . GLN A 1 89 ? -14.396 -4.977 -2.095 1.00 72.00 89 GLN A N 1
ATOM 633 C CA . GLN A 1 89 ? -13.063 -4.445 -2.480 1.00 72.00 89 GLN A CA 1
ATOM 634 C C . GLN A 1 89 ? -11.795 -5.195 -2.004 1.00 72.00 89 GLN A C 1
ATOM 636 O O . GLN A 1 89 ? -10.754 -5.023 -2.628 1.00 72.00 89 GLN A O 1
ATOM 641 N N . GLY A 1 90 ? -11.840 -6.027 -0.958 1.00 84.69 90 GLY A N 1
ATOM 642 C CA . GLY A 1 90 ? -10.660 -6.783 -0.513 1.00 84.69 90 GLY A CA 1
ATOM 643 C C . GLY A 1 90 ? -10.272 -7.954 -1.433 1.00 84.69 90 GLY A C 1
ATOM 644 O O . GLY A 1 90 ? -11.124 -8.599 -2.055 1.00 84.69 90 GLY A O 1
ATOM 645 N N . PHE A 1 91 ? -8.985 -8.290 -1.466 1.00 96.25 91 PHE A N 1
ATOM 646 C CA . PHE A 1 91 ? -8.408 -9.394 -2.246 1.00 96.25 91 PHE A CA 1
ATOM 647 C C . PHE A 1 91 ? -8.677 -10.762 -1.597 1.00 96.25 91 PHE A C 1
ATOM 649 O O . PHE A 1 91 ? -9.044 -10.847 -0.426 1.00 96.25 91 PHE A O 1
ATOM 656 N N . SER A 1 92 ? -8.527 -11.852 -2.356 1.00 95.38 92 SER A N 1
ATOM 657 C CA . SER A 1 92 ? -8.673 -13.234 -1.859 1.00 95.38 92 SER A CA 1
ATOM 658 C C . SER A 1 92 ? -7.541 -13.682 -0.932 1.00 95.38 92 SER A C 1
ATOM 660 O O . SER A 1 92 ? -7.740 -14.548 -0.085 1.00 95.38 92 SER A O 1
ATOM 662 N N . ASP A 1 93 ? -6.362 -13.092 -1.098 1.00 95.31 93 ASP A N 1
ATOM 663 C CA . ASP A 1 93 ? -5.101 -13.508 -0.495 1.00 95.31 93 ASP A CA 1
ATOM 664 C C . ASP A 1 93 ? -4.116 -12.327 -0.486 1.00 95.31 93 ASP A C 1
ATOM 666 O O . ASP A 1 93 ? -4.260 -11.366 -1.250 1.00 95.31 93 ASP A O 1
ATOM 670 N N . SER A 1 94 ? -3.115 -12.398 0.392 1.00 95.19 94 SER A N 1
ATOM 671 C CA . SER A 1 94 ? -2.111 -11.345 0.570 1.00 95.19 94 SER A CA 1
ATOM 672 C C . SER A 1 94 ? -1.201 -11.166 -0.648 1.00 95.19 94 SER A C 1
ATOM 674 O O . SER A 1 94 ? -0.795 -10.043 -0.936 1.00 95.19 94 SER A O 1
ATOM 676 N N . MET A 1 95 ? -0.916 -12.240 -1.394 1.00 94.94 95 MET A N 1
ATOM 677 C CA . MET A 1 95 ? -0.118 -12.180 -2.622 1.00 94.94 95 MET A CA 1
ATOM 678 C C . MET A 1 95 ? -0.828 -11.352 -3.699 1.00 94.94 95 MET A C 1
ATOM 680 O O . MET A 1 95 ? -0.235 -10.431 -4.251 1.00 94.94 95 MET A O 1
ATOM 684 N N . SER A 1 96 ? -2.115 -11.605 -3.944 1.00 95.06 96 SER A N 1
ATOM 685 C CA . SER A 1 96 ? -2.926 -10.825 -4.888 1.00 95.06 96 SER A CA 1
ATOM 686 C C . SER A 1 96 ? -3.040 -9.353 -4.481 1.00 95.06 96 SER A C 1
ATOM 688 O O . SER A 1 96 ? -3.007 -8.481 -5.348 1.00 95.06 96 SER A O 1
ATOM 690 N N . ALA A 1 97 ? -3.117 -9.062 -3.176 1.00 96.00 97 ALA A N 1
ATOM 691 C CA . ALA A 1 97 ? -3.071 -7.690 -2.671 1.00 96.00 97 ALA A CA 1
ATOM 692 C C . ALA A 1 97 ? -1.709 -7.023 -2.941 1.00 96.00 97 ALA A C 1
ATOM 694 O O . ALA A 1 97 ? -1.664 -5.906 -3.445 1.00 96.00 97 ALA A O 1
ATOM 695 N N . ALA A 1 98 ? -0.595 -7.708 -2.675 1.00 95.38 98 ALA A N 1
ATOM 696 C CA . ALA A 1 98 ? 0.740 -7.172 -2.937 1.00 95.38 98 ALA A CA 1
ATOM 697 C C . ALA A 1 98 ? 1.027 -6.981 -4.433 1.00 95.38 98 ALA A C 1
ATOM 699 O O . ALA A 1 98 ? 1.573 -5.949 -4.817 1.00 95.38 98 ALA A O 1
ATOM 700 N N . VAL A 1 99 ? 0.606 -7.919 -5.287 1.00 94.38 99 VAL A N 1
ATOM 701 C CA . VAL A 1 99 ? 0.680 -7.777 -6.749 1.00 94.38 99 VAL A CA 1
ATOM 702 C C . VAL A 1 99 ? -0.055 -6.516 -7.205 1.00 94.38 99 VAL A C 1
ATOM 704 O O . VAL A 1 99 ? 0.526 -5.723 -7.937 1.00 94.38 99 VAL A O 1
ATOM 707 N N . ALA A 1 100 ? -1.283 -6.281 -6.731 1.00 95.50 100 ALA A N 1
ATOM 708 C CA . ALA A 1 100 ? -2.047 -5.083 -7.084 1.00 95.50 100 ALA A CA 1
ATOM 709 C C . ALA A 1 100 ? -1.414 -3.781 -6.555 1.00 95.50 100 ALA A C 1
ATOM 711 O O . ALA A 1 100 ? -1.399 -2.781 -7.268 1.00 95.50 100 ALA A O 1
ATOM 712 N N . PHE A 1 101 ? -0.844 -3.792 -5.344 1.00 95.38 101 PHE A N 1
ATOM 713 C CA . PHE A 1 101 ? -0.151 -2.632 -4.770 1.00 95.38 101 PHE A CA 1
ATOM 714 C C . PHE A 1 101 ? 1.052 -2.230 -5.627 1.00 95.38 101 PHE A C 1
ATOM 716 O O . PHE A 1 101 ? 1.205 -1.069 -6.001 1.00 95.38 101 PHE A O 1
ATOM 723 N N . TYR A 1 102 ? 1.896 -3.203 -5.967 1.00 95.06 102 TYR A N 1
ATOM 724 C CA . TYR A 1 102 ? 3.118 -2.952 -6.718 1.00 95.06 102 TYR A CA 1
ATOM 725 C C . TYR A 1 102 ? 2.870 -2.694 -8.214 1.00 95.06 102 TYR A C 1
ATOM 727 O O . TYR A 1 102 ? 3.601 -1.908 -8.815 1.00 95.06 102 TYR A O 1
ATOM 735 N N . ASP A 1 103 ? 1.815 -3.265 -8.803 1.00 94.44 103 ASP A N 1
ATOM 736 C CA . ASP A 1 103 ? 1.347 -2.906 -10.149 1.00 94.44 103 ASP A CA 1
ATOM 737 C C . ASP A 1 103 ? 0.798 -1.466 -10.196 1.00 94.44 103 ASP A C 1
ATOM 739 O O . ASP A 1 103 ? 1.125 -0.713 -11.109 1.00 94.44 103 ASP A O 1
ATOM 743 N N . ALA A 1 104 ? 0.062 -1.019 -9.172 1.00 95.69 104 ALA A N 1
ATOM 744 C CA . ALA A 1 104 ? -0.390 0.371 -9.079 1.00 95.69 104 ALA A CA 1
ATOM 745 C C . ALA A 1 104 ? 0.777 1.372 -8.940 1.00 95.69 104 ALA A C 1
ATOM 747 O O . ALA A 1 104 ? 0.708 2.467 -9.492 1.00 95.69 104 ALA A O 1
ATOM 748 N N . TYR A 1 105 ? 1.880 0.995 -8.281 1.00 94.69 105 TYR A N 1
ATOM 749 C CA . TYR A 1 105 ? 3.121 1.788 -8.282 1.00 94.69 105 TYR A CA 1
ATOM 750 C C . TYR A 1 105 ? 3.816 1.822 -9.647 1.00 94.69 105 TYR A C 1
ATOM 752 O O . TYR A 1 105 ? 4.277 2.880 -10.066 1.00 94.69 105 TYR A O 1
ATOM 760 N N . ILE A 1 106 ? 3.866 0.691 -10.354 1.00 93.31 106 ILE A N 1
ATOM 761 C CA . ILE A 1 106 ? 4.411 0.594 -11.717 1.00 93.31 106 ILE A CA 1
ATOM 762 C C . ILE A 1 106 ? 3.607 1.443 -12.717 1.00 93.31 106 ILE A C 1
ATOM 764 O O . ILE A 1 106 ? 4.189 2.057 -13.610 1.00 93.31 106 ILE A O 1
ATOM 768 N N . ASN A 1 107 ? 2.282 1.490 -12.566 1.00 94.38 107 ASN A N 1
ATOM 769 C CA . ASN A 1 107 ? 1.370 2.196 -13.469 1.00 94.38 107 ASN A CA 1
ATOM 770 C C . ASN A 1 107 ? 1.029 3.637 -13.017 1.00 94.38 107 ASN A C 1
ATOM 772 O O . ASN A 1 107 ? 0.233 4.296 -13.683 1.00 94.38 107 ASN A O 1
ATOM 776 N N . TYR A 1 108 ? 1.630 4.129 -11.922 1.00 95.69 108 TYR A N 1
ATOM 777 C CA . TYR A 1 108 ? 1.390 5.457 -11.325 1.00 95.69 108 TYR A CA 1
ATOM 778 C C . TYR A 1 108 ? -0.105 5.715 -10.994 1.00 95.69 108 TYR A C 1
ATOM 780 O O . TYR A 1 108 ? -0.677 6.751 -11.327 1.00 95.69 108 TYR A O 1
ATOM 788 N N . ASP A 1 109 ? -0.771 4.758 -10.335 1.00 97.38 109 ASP A N 1
ATOM 789 C CA . ASP A 1 109 ? -2.183 4.860 -9.930 1.00 97.38 109 ASP A CA 1
ATOM 790 C C . ASP A 1 109 ? -2.349 4.988 -8.403 1.00 97.38 109 ASP A C 1
ATOM 792 O O . ASP A 1 109 ? -2.603 4.029 -7.664 1.00 97.38 109 ASP A O 1
ATOM 796 N N . ALA A 1 110 ? -2.219 6.223 -7.912 1.00 96.25 110 ALA A N 1
ATOM 797 C CA . ALA A 1 110 ? -2.417 6.555 -6.502 1.00 96.25 110 ALA A CA 1
ATOM 798 C C . ALA A 1 110 ? -3.879 6.413 -6.021 1.00 96.25 110 ALA A C 1
ATOM 800 O O . ALA A 1 110 ? -4.114 6.278 -4.817 1.00 96.25 110 ALA A O 1
ATOM 801 N N . GLU A 1 111 ? -4.863 6.432 -6.929 1.00 97.12 111 GLU A N 1
ATOM 802 C CA . GLU A 1 111 ? -6.276 6.188 -6.604 1.00 97.12 111 GLU A CA 1
ATOM 803 C C . GLU A 1 111 ? -6.522 4.694 -6.351 1.00 97.12 111 GLU A C 1
ATOM 805 O O . GLU A 1 111 ? -7.174 4.345 -5.364 1.00 97.12 111 GLU A O 1
ATOM 810 N N . ALA A 1 112 ? -5.925 3.807 -7.155 1.00 96.50 112 ALA A N 1
ATOM 811 C CA . ALA A 1 112 ? -5.933 2.368 -6.905 1.00 96.50 112 ALA A CA 1
ATOM 812 C C . ALA A 1 112 ? -5.298 2.028 -5.549 1.00 96.50 112 ALA A C 1
ATOM 814 O O . ALA A 1 112 ? -5.935 1.348 -4.745 1.00 96.50 112 ALA A O 1
ATOM 815 N N . VAL A 1 113 ? -4.108 2.561 -5.235 1.00 96.06 113 VAL A N 1
ATOM 816 C CA . VAL A 1 113 ? -3.469 2.349 -3.918 1.00 96.06 113 VAL A CA 1
ATOM 817 C C . VAL A 1 113 ? -4.358 2.847 -2.773 1.00 96.06 113 VAL A C 1
ATOM 819 O O . VAL A 1 113 ? -4.538 2.131 -1.788 1.00 96.06 113 VAL A O 1
ATOM 822 N N . TYR A 1 114 ? -4.970 4.030 -2.899 1.00 95.94 114 TYR A N 1
ATOM 823 C CA . TYR A 1 114 ? -5.886 4.541 -1.874 1.00 95.94 114 TYR A CA 1
ATOM 824 C C . TYR A 1 114 ? -7.130 3.650 -1.699 1.00 95.94 114 TYR A C 1
ATOM 826 O O . TYR A 1 114 ? -7.579 3.422 -0.576 1.00 95.94 114 TYR A O 1
ATOM 834 N N . ALA A 1 115 ? -7.672 3.106 -2.792 1.00 96.31 115 ALA A N 1
ATOM 835 C CA . ALA A 1 115 ? -8.831 2.215 -2.774 1.00 96.31 115 ALA A CA 1
ATOM 836 C C . ALA A 1 115 ? -8.552 0.827 -2.158 1.00 96.31 115 ALA A C 1
ATOM 838 O O . ALA A 1 115 ? -9.502 0.100 -1.864 1.00 96.31 115 ALA A O 1
ATOM 839 N N . MET A 1 116 ? -7.282 0.459 -1.949 1.00 96.38 116 MET A N 1
ATOM 840 C CA . MET A 1 116 ? -6.887 -0.807 -1.321 1.00 96.38 116 MET A CA 1
ATOM 841 C C . MET A 1 116 ? -6.851 -0.765 0.212 1.00 96.38 116 MET A C 1
ATOM 843 O O . MET A 1 116 ? -6.770 -1.829 0.829 1.00 96.38 116 MET A O 1
ATOM 847 N N . PHE A 1 117 ? -6.878 0.418 0.836 1.00 96.12 117 PHE A N 1
ATOM 848 C CA . PHE A 1 117 ? -6.843 0.543 2.296 1.00 96.12 117 PHE A CA 1
ATOM 849 C C . PHE A 1 117 ? -8.120 0.019 2.962 1.00 96.12 117 PHE A C 1
ATOM 851 O O . PHE A 1 117 ? -9.234 0.235 2.476 1.00 96.12 117 PHE A O 1
ATOM 858 N N . ASP A 1 118 ? -7.982 -0.599 4.136 1.00 95.00 118 ASP A N 1
ATOM 859 C CA . ASP A 1 118 ? -9.150 -0.973 4.931 1.00 95.00 118 ASP A CA 1
ATOM 860 C C . ASP A 1 118 ? -9.795 0.260 5.604 1.00 95.00 118 ASP A C 1
ATOM 862 O O . ASP A 1 118 ? -9.182 0.961 6.417 1.00 95.00 118 ASP A O 1
ATOM 866 N N . LYS A 1 119 ? -11.074 0.514 5.284 1.00 93.06 119 LYS A N 1
ATOM 867 C CA . LYS A 1 119 ? -11.857 1.639 5.831 1.00 93.06 119 LYS A CA 1
ATOM 868 C C . LYS A 1 119 ? -12.002 1.593 7.365 1.00 93.06 119 LYS A C 1
ATOM 870 O O . LYS A 1 119 ? -12.112 2.647 7.990 1.00 93.06 119 LYS A O 1
ATOM 875 N N . GLU A 1 120 ? -12.024 0.409 7.977 1.00 93.75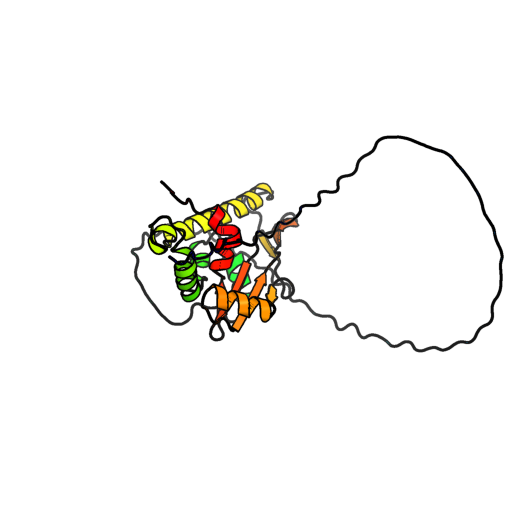 120 GLU A N 1
ATOM 876 C CA . GLU A 1 120 ? -12.086 0.231 9.434 1.00 93.75 120 GLU A CA 1
ATOM 877 C C . GLU A 1 120 ? -10.738 0.588 10.080 1.00 93.75 120 GLU A C 1
ATOM 879 O O . GLU A 1 120 ? -10.713 1.286 11.095 1.00 93.75 120 GLU A O 1
ATOM 884 N N . GLU A 1 121 ? -9.615 0.224 9.446 1.00 95.62 121 GLU A N 1
ATOM 885 C CA . GLU A 1 121 ? -8.276 0.630 9.894 1.00 95.62 121 GLU A CA 1
ATOM 886 C C . GLU A 1 121 ? -8.099 2.147 9.891 1.00 95.62 121 GLU A C 1
ATOM 888 O O . GLU A 1 121 ? -7.636 2.696 10.887 1.00 95.62 121 GLU A O 1
ATOM 893 N N . ILE A 1 122 ? -8.515 2.830 8.816 1.00 95.06 122 ILE A N 1
ATOM 894 C CA . ILE A 1 122 ? -8.475 4.299 8.716 1.00 95.06 122 ILE A CA 1
ATOM 895 C C . ILE A 1 122 ? -9.212 4.922 9.910 1.00 95.06 122 ILE A C 1
ATOM 897 O O . ILE A 1 122 ? -8.661 5.753 10.632 1.00 95.06 122 ILE A O 1
ATOM 901 N N . GLN A 1 123 ? -10.440 4.466 10.172 1.00 94.81 123 GLN A N 1
ATOM 902 C CA . GLN A 1 123 ? -11.291 4.973 11.252 1.00 94.81 123 GLN A CA 1
ATOM 903 C C . GLN A 1 123 ? -10.780 4.630 12.660 1.00 94.81 123 GLN A C 1
ATOM 905 O O . GLN A 1 123 ? -11.140 5.302 13.628 1.00 94.81 123 GLN A O 1
ATOM 910 N N . CYS A 1 124 ? -9.977 3.581 12.818 1.00 95.31 124 CYS A N 1
ATOM 911 C CA . CYS A 1 124 ? -9.341 3.231 14.087 1.00 95.31 124 CYS A CA 1
ATOM 912 C C . CYS A 1 124 ? -8.011 3.976 14.293 1.00 95.31 124 CYS A C 1
ATOM 914 O O . CYS A 1 124 ? -7.786 4.532 15.368 1.00 95.31 124 CYS A O 1
ATOM 916 N N . PHE A 1 125 ? -7.199 4.122 13.244 1.00 94.19 125 PHE A N 1
ATOM 917 C CA . PHE A 1 125 ? -6.006 4.969 13.236 1.00 94.19 125 PHE A CA 1
ATOM 918 C C . PHE A 1 125 ? -6.351 6.434 13.540 1.00 94.19 125 PHE A C 1
ATOM 920 O O . PHE A 1 125 ? -5.693 7.050 14.373 1.00 94.19 125 PHE A O 1
ATOM 927 N N . TYR A 1 126 ? -7.425 6.979 12.954 1.00 93.81 126 TYR A N 1
ATOM 928 C CA . TYR A 1 126 ? -7.900 8.341 13.232 1.00 93.81 126 TYR A CA 1
ATOM 929 C C . TYR A 1 126 ? -8.156 8.575 14.731 1.00 93.81 126 TYR A C 1
ATOM 931 O O . TYR A 1 126 ? -7.641 9.540 15.290 1.00 93.81 126 TYR A O 1
ATOM 939 N N . LYS A 1 127 ? -8.855 7.655 15.411 1.00 93.44 127 LYS A N 1
ATOM 940 C CA . LYS A 1 127 ? -9.104 7.719 16.869 1.00 93.44 127 LYS A CA 1
ATOM 941 C C . LYS A 1 127 ? -7.818 7.595 17.691 1.00 93.44 127 LYS A C 1
ATOM 943 O O . LYS A 1 127 ? -7.709 8.203 18.753 1.00 93.44 127 LYS A O 1
ATOM 948 N N . LEU A 1 128 ? -6.849 6.809 17.217 1.00 91.56 128 LEU A N 1
ATOM 949 C CA . LEU A 1 128 ? -5.546 6.672 17.867 1.00 91.56 128 LEU A CA 1
ATOM 950 C C . LEU A 1 128 ? -4.757 7.993 17.813 1.00 91.56 128 LEU A C 1
ATOM 952 O O . LEU A 1 128 ? -4.172 8.386 18.822 1.00 91.56 128 LEU A O 1
ATOM 956 N N . VAL A 1 129 ? -4.768 8.700 16.675 1.00 90.00 129 VAL A N 1
ATOM 957 C CA . VAL A 1 129 ? -3.933 9.899 16.457 1.00 90.00 129 VAL A CA 1
ATOM 958 C C . VAL A 1 129 ? -4.614 11.242 16.740 1.00 90.00 129 VAL A C 1
ATOM 960 O O . VAL A 1 129 ? -3.893 12.211 16.949 1.00 90.00 129 VAL A O 1
ATOM 963 N N . GLU A 1 130 ? -5.952 11.320 16.813 1.00 90.81 130 GLU A N 1
ATOM 964 C CA . GLU A 1 130 ? -6.752 12.550 17.041 1.00 90.81 130 GLU A CA 1
ATOM 965 C C . GLU A 1 130 ? -6.139 13.495 18.089 1.00 90.81 130 GLU A C 1
ATOM 967 O O . GLU A 1 130 ? -5.965 14.692 17.859 1.00 90.81 130 GLU A O 1
ATOM 972 N N . HIS A 1 131 ? -5.737 12.940 19.232 1.00 89.25 131 HIS A N 1
ATOM 973 C CA . HIS A 1 131 ? -5.183 13.683 20.364 1.00 89.25 131 HIS A CA 1
ATOM 974 C C . HIS A 1 131 ? -3.818 14.360 20.106 1.00 89.25 131 HIS A C 1
ATOM 976 O O . HIS A 1 131 ? -3.340 15.088 20.976 1.00 89.25 131 HIS A O 1
ATOM 982 N N . SER A 1 132 ? -3.184 14.095 18.959 1.00 87.19 132 SER A N 1
ATOM 983 C CA . SER A 1 132 ? -1.868 14.609 18.547 1.00 87.19 132 SER A CA 1
ATOM 984 C C . SER A 1 132 ? -1.933 15.594 17.366 1.00 87.19 132 SER A C 1
ATOM 986 O O . SER A 1 132 ? -0.891 15.964 16.837 1.00 87.19 132 SER A O 1
ATOM 988 N N . LEU A 1 133 ? -3.129 16.018 16.932 1.00 87.31 133 LEU A N 1
ATOM 989 C CA . LEU A 1 133 ? -3.331 16.863 15.739 1.00 87.31 133 LEU A CA 1
ATOM 990 C C . LEU A 1 133 ? -3.545 18.360 16.052 1.00 87.31 133 LEU A C 1
ATOM 992 O O . LEU A 1 133 ? -4.191 19.069 15.283 1.00 87.31 133 LEU A O 1
ATOM 996 N N . ASP A 1 134 ? -3.068 18.836 17.208 1.00 85.94 134 ASP A N 1
ATOM 997 C CA . ASP A 1 134 ? -3.143 20.239 17.670 1.00 85.94 134 ASP A CA 1
ATOM 998 C C . ASP A 1 134 ? -4.535 20.913 17.571 1.00 85.94 134 ASP A C 1
ATOM 1000 O O . ASP A 1 134 ? -4.667 22.135 17.514 1.00 85.94 134 ASP A O 1
ATOM 1004 N N . GLY A 1 135 ? -5.605 20.111 17.625 1.00 85.50 135 GLY A N 1
ATOM 1005 C CA . GLY A 1 135 ? -7.000 20.567 17.589 1.00 85.50 135 GLY A CA 1
ATOM 1006 C C . GLY A 1 135 ? -7.678 20.499 16.216 1.00 85.50 135 GLY A C 1
ATOM 1007 O O . GLY A 1 135 ? -8.868 20.805 16.134 1.00 85.50 135 GLY A O 1
ATOM 1008 N N . LYS A 1 136 ? -6.966 20.069 15.167 1.00 89.81 136 LYS A N 1
ATOM 1009 C CA . LYS A 1 136 ? -7.550 19.659 13.878 1.00 89.81 136 LYS A CA 1
ATOM 1010 C C . LYS A 1 136 ? -8.157 18.260 13.990 1.00 89.81 136 LYS A C 1
ATOM 1012 O O . LYS A 1 136 ? -7.724 17.465 14.825 1.00 89.81 136 LYS A O 1
ATOM 1017 N N . SER A 1 137 ? -9.141 17.935 13.150 1.00 92.31 137 SER A N 1
ATOM 1018 C CA . SER A 1 137 ? -9.689 16.570 13.110 1.00 92.31 137 SER A CA 1
ATOM 1019 C C . SER A 1 137 ? -8.834 15.648 12.220 1.00 92.31 137 SER A C 1
ATOM 1021 O O . SER A 1 137 ? -8.202 16.127 11.270 1.00 92.31 137 SER A O 1
ATOM 1023 N N . PRO A 1 138 ? -8.816 14.324 12.468 1.00 91.50 138 PRO A N 1
ATOM 1024 C CA . PRO A 1 138 ? -8.152 13.369 11.583 1.00 91.50 138 PRO A CA 1
ATOM 1025 C C . PRO A 1 138 ? -8.642 13.445 10.134 1.00 91.50 138 PRO A C 1
ATOM 1027 O O . PRO A 1 138 ? -7.847 13.301 9.213 1.00 91.50 138 PRO A O 1
ATOM 1030 N N . GLU A 1 139 ? -9.925 13.728 9.918 1.00 91.75 139 GLU A N 1
ATOM 1031 C CA . GLU A 1 139 ? -10.532 13.866 8.593 1.00 91.75 139 GLU A CA 1
ATOM 1032 C C . GLU A 1 139 ? -10.083 15.149 7.878 1.00 91.75 139 GLU A C 1
ATOM 1034 O O . GLU A 1 139 ? -9.982 15.153 6.656 1.00 91.75 139 GLU A O 1
ATOM 1039 N N . GLU A 1 140 ? -9.775 16.231 8.605 1.00 89.81 140 GLU A N 1
ATOM 1040 C CA . GLU A 1 140 ? -9.176 17.441 8.024 1.00 89.81 140 GLU A CA 1
ATOM 1041 C C . GLU A 1 140 ? -7.750 17.154 7.533 1.00 89.81 140 GLU A C 1
ATOM 1043 O O . GLU A 1 140 ? -7.405 17.465 6.387 1.00 89.81 140 GLU A O 1
ATOM 1048 N N . VAL A 1 141 ? -6.935 16.546 8.400 1.00 89.06 141 VAL A N 1
ATOM 1049 C CA . VAL A 1 141 ? -5.503 16.297 8.177 1.00 89.06 141 VAL A CA 1
ATOM 1050 C C . VAL A 1 141 ? -5.281 15.199 7.135 1.00 89.06 141 VAL A C 1
ATOM 1052 O O . VAL A 1 141 ? -4.513 15.382 6.194 1.00 89.06 141 VAL A O 1
ATOM 1055 N N . PHE A 1 142 ? -5.991 14.079 7.263 1.00 91.81 142 PHE A N 1
ATOM 1056 C CA . PHE A 1 142 ? -5.823 12.869 6.455 1.00 91.81 142 PHE A CA 1
ATOM 1057 C C . PHE A 1 142 ? -6.937 12.671 5.417 1.00 91.81 142 PHE A C 1
ATOM 1059 O O . PHE A 1 142 ? -7.182 11.544 4.978 1.00 91.81 142 PHE A O 1
ATOM 1066 N N . ARG A 1 143 ? -7.610 13.753 4.996 1.00 92.31 143 ARG A N 1
ATOM 1067 C CA . ARG A 1 143 ? -8.558 13.732 3.867 1.00 92.31 143 ARG A CA 1
ATOM 1068 C C . ARG A 1 143 ? -7.957 13.027 2.649 1.00 92.31 143 ARG A C 1
ATOM 1070 O O . ARG A 1 143 ? -6.768 13.187 2.364 1.00 92.31 143 ARG A O 1
ATOM 1077 N N . LYS A 1 144 ? -8.795 12.327 1.874 1.00 93.62 144 LYS A N 1
ATOM 1078 C CA . LYS A 1 144 ? -8.397 11.548 0.683 1.00 93.62 144 LYS A CA 1
ATOM 1079 C C . LYS A 1 144 ? -7.378 12.270 -0.212 1.00 93.62 144 LYS A C 1
ATOM 1081 O O . LYS A 1 144 ? -6.363 11.689 -0.576 1.00 93.62 144 LYS A O 1
ATOM 1086 N N . SER A 1 145 ? -7.604 13.549 -0.515 1.00 93.88 145 SER A N 1
ATOM 1087 C CA . SER A 1 145 ? -6.734 14.356 -1.387 1.00 93.88 145 SER A CA 1
ATOM 1088 C C . SER A 1 145 ? -5.350 14.700 -0.809 1.00 93.88 145 SER A C 1
ATOM 1090 O O . SER A 1 145 ? -4.458 15.066 -1.572 1.00 93.88 145 SER A O 1
ATOM 1092 N N . VAL A 1 146 ? -5.140 14.571 0.506 1.00 92.69 146 VAL A N 1
ATOM 1093 C CA . VAL A 1 146 ? -3.812 14.659 1.143 1.00 92.69 146 VAL A CA 1
ATOM 1094 C C . VAL A 1 146 ? -3.115 13.302 1.109 1.00 92.69 146 VAL A C 1
ATOM 1096 O O . VAL A 1 146 ? -1.959 13.234 0.707 1.00 92.69 146 VAL A O 1
ATOM 1099 N N . VAL A 1 147 ? -3.822 12.215 1.436 1.00 94.06 147 VAL A N 1
ATOM 1100 C CA . VAL A 1 147 ? -3.254 10.855 1.377 1.00 94.06 147 VAL A CA 1
ATOM 1101 C C . VAL A 1 147 ? -2.843 10.496 -0.055 1.00 94.06 147 VAL A C 1
ATOM 1103 O O . VAL A 1 147 ? -1.741 10.008 -0.269 1.00 94.06 147 VAL A O 1
ATOM 1106 N N . ILE A 1 148 ? -3.665 10.824 -1.056 1.00 95.56 148 ILE A N 1
ATOM 1107 C CA . ILE A 1 148 ? -3.319 10.627 -2.471 1.00 95.56 148 ILE A CA 1
ATOM 1108 C C . ILE A 1 148 ? -2.144 11.508 -2.905 1.00 95.56 148 ILE A C 1
ATOM 1110 O O . ILE A 1 148 ? -1.326 11.058 -3.702 1.00 95.56 148 ILE A O 1
ATOM 1114 N N . ARG A 1 149 ? -1.986 12.728 -2.370 1.00 94.75 149 ARG A N 1
ATOM 1115 C CA . ARG A 1 149 ? -0.766 13.519 -2.616 1.00 94.75 149 ARG A CA 1
ATOM 1116 C C . ARG A 1 149 ? 0.464 12.804 -2.054 1.00 94.75 149 ARG A C 1
ATOM 1118 O O . ARG A 1 149 ? 1.450 12.682 -2.767 1.00 94.75 149 ARG A O 1
ATOM 1125 N N . ALA A 1 150 ? 0.381 12.289 -0.828 1.00 94.44 150 ALA A N 1
ATOM 1126 C CA . ALA A 1 150 ? 1.471 11.554 -0.194 1.00 94.44 150 ALA A CA 1
ATOM 1127 C C . ALA A 1 150 ? 1.843 10.268 -0.958 1.00 94.44 150 ALA A C 1
ATOM 1129 O O . ALA A 1 150 ? 3.026 9.978 -1.119 1.00 94.44 150 ALA A O 1
ATOM 1130 N N . ILE A 1 151 ? 0.850 9.539 -1.485 1.00 95.69 151 ILE A N 1
ATOM 1131 C CA . ILE A 1 151 ? 1.077 8.379 -2.361 1.00 95.69 151 ILE A CA 1
ATOM 1132 C C . ILE A 1 151 ? 1.756 8.813 -3.668 1.00 95.69 151 ILE A C 1
ATOM 1134 O O . ILE A 1 151 ? 2.769 8.224 -4.027 1.00 95.69 151 ILE A O 1
ATOM 1138 N N . ASN A 1 152 ? 1.273 9.866 -4.343 1.00 96.12 152 ASN A N 1
ATOM 1139 C CA . ASN A 1 152 ? 1.926 10.383 -5.554 1.00 96.12 152 ASN A CA 1
ATOM 1140 C C . ASN A 1 152 ? 3.383 10.794 -5.280 1.00 96.12 152 ASN A C 1
ATOM 1142 O O . ASN A 1 152 ? 4.262 10.400 -6.028 1.00 96.12 152 ASN A O 1
ATOM 1146 N N . SER A 1 153 ? 3.683 11.483 -4.172 1.00 94.56 153 SER A N 1
ATOM 1147 C CA . SER A 1 153 ? 5.066 11.855 -3.817 1.00 94.56 153 SER A CA 1
ATOM 1148 C C . SER A 1 153 ? 5.972 10.660 -3.475 1.00 94.56 153 SER A C 1
ATOM 1150 O O . SER A 1 153 ? 7.191 10.737 -3.642 1.00 94.56 153 SER A O 1
ATOM 1152 N N . SER A 1 154 ? 5.394 9.539 -3.036 1.00 94.06 154 SER A N 1
ATOM 1153 C CA . SER A 1 154 ? 6.089 8.250 -2.932 1.00 94.06 154 SER A CA 1
ATOM 1154 C C . SER A 1 154 ? 6.310 7.612 -4.316 1.00 94.06 154 SER A C 1
ATOM 1156 O O . SER A 1 154 ? 7.419 7.165 -4.623 1.00 94.06 154 SER A O 1
ATOM 1158 N N . MET A 1 155 ? 5.303 7.633 -5.195 1.00 95.00 155 MET A N 1
ATOM 1159 C CA . MET A 1 155 ? 5.415 7.163 -6.581 1.00 95.00 155 MET A CA 1
ATOM 1160 C C . MET A 1 155 ? 6.410 7.995 -7.403 1.00 95.00 155 MET A C 1
ATOM 1162 O O . MET A 1 155 ? 7.156 7.420 -8.189 1.00 95.00 155 MET A O 1
ATOM 1166 N N . ASP A 1 156 ? 6.504 9.309 -7.182 1.00 95.06 156 ASP A N 1
ATOM 1167 C CA . ASP A 1 156 ? 7.494 10.212 -7.789 1.00 95.06 156 ASP A CA 1
ATOM 1168 C C . ASP A 1 156 ? 8.927 9.803 -7.423 1.00 95.06 156 ASP A C 1
ATOM 1170 O O . ASP A 1 156 ? 9.818 9.803 -8.271 1.00 95.06 156 ASP A O 1
ATOM 1174 N N . ASN A 1 157 ? 9.154 9.416 -6.163 1.00 92.94 157 ASN A N 1
ATOM 1175 C CA . ASN A 1 157 ? 10.451 8.940 -5.680 1.00 92.94 157 ASN A CA 1
ATOM 1176 C C . ASN A 1 157 ? 10.851 7.632 -6.388 1.00 92.94 157 ASN A C 1
ATOM 1178 O O . ASN A 1 157 ? 11.941 7.532 -6.949 1.00 92.94 157 ASN A O 1
ATOM 1182 N N . ILE A 1 158 ? 9.936 6.658 -6.444 1.00 93.81 158 ILE A N 1
ATOM 1183 C CA . ILE A 1 158 ? 10.135 5.393 -7.169 1.00 93.81 158 ILE A CA 1
ATOM 1184 C C . ILE A 1 158 ? 10.361 5.633 -8.670 1.00 93.81 158 ILE A C 1
ATOM 1186 O O . ILE A 1 158 ? 11.308 5.089 -9.240 1.00 93.81 158 ILE A O 1
ATOM 1190 N N . SER A 1 159 ? 9.556 6.495 -9.293 1.00 94.00 159 SER A N 1
ATOM 1191 C CA . SER A 1 159 ? 9.639 6.828 -10.721 1.00 94.00 159 SER A CA 1
ATOM 1192 C C . SER A 1 159 ? 10.950 7.538 -11.063 1.00 94.00 159 SER A C 1
ATOM 1194 O O . SER A 1 159 ? 11.594 7.188 -12.045 1.00 94.00 159 SER A O 1
ATOM 1196 N N . GLY A 1 160 ? 11.424 8.462 -10.221 1.00 94.62 160 GLY A N 1
ATOM 1197 C CA . GLY A 1 160 ? 12.726 9.114 -10.397 1.00 94.62 160 GLY A CA 1
ATOM 1198 C C . GLY A 1 160 ? 13.912 8.144 -10.292 1.00 94.62 160 GLY A C 1
ATOM 1199 O O . GLY A 1 160 ? 14.904 8.288 -11.014 1.00 94.62 160 GLY A O 1
ATOM 1200 N N . ILE A 1 161 ? 13.816 7.109 -9.447 1.00 95.00 161 ILE A N 1
ATOM 1201 C CA . ILE A 1 161 ? 14.820 6.032 -9.409 1.00 95.00 161 ILE A CA 1
ATOM 1202 C C . ILE A 1 161 ? 14.750 5.193 -10.696 1.00 95.00 161 ILE A C 1
ATOM 1204 O O . ILE A 1 161 ? 15.796 4.910 -11.281 1.00 95.00 161 ILE A O 1
ATOM 1208 N N . MET A 1 162 ? 13.549 4.858 -11.182 1.00 94.69 162 MET A N 1
ATOM 1209 C CA . MET A 1 162 ? 13.366 4.156 -12.461 1.00 94.69 162 MET A CA 1
ATOM 1210 C C . MET A 1 162 ? 13.949 4.949 -13.636 1.00 94.69 162 MET A C 1
ATOM 1212 O O . MET A 1 162 ? 14.777 4.416 -14.371 1.00 94.69 162 MET A O 1
ATOM 1216 N N . GLU A 1 163 ? 13.590 6.227 -13.791 1.00 95.19 163 GLU A N 1
ATOM 1217 C CA . GLU A 1 163 ? 14.108 7.103 -14.851 1.00 95.19 163 GLU A CA 1
ATOM 1218 C C . GLU A 1 163 ? 15.636 7.219 -14.802 1.00 95.19 163 GLU A C 1
ATOM 1220 O O . GLU A 1 163 ? 16.298 7.070 -15.826 1.00 95.19 163 GLU A O 1
ATOM 1225 N N . SER A 1 164 ? 16.218 7.419 -13.613 1.00 95.25 164 SER A N 1
ATOM 1226 C CA . SER A 1 164 ? 17.679 7.514 -13.451 1.00 95.25 164 SER A CA 1
ATOM 1227 C C . SER A 1 164 ? 18.437 6.197 -13.686 1.00 95.25 164 SER A C 1
ATOM 1229 O O . SER A 1 164 ? 19.658 6.229 -13.848 1.00 95.25 164 SER A O 1
ATOM 1231 N N . SER A 1 165 ? 17.722 5.067 -13.741 1.00 94.50 165 SER A N 1
ATOM 1232 C CA . SER A 1 165 ? 18.251 3.708 -13.953 1.00 94.50 165 SER A CA 1
ATOM 1233 C C . SER A 1 165 ? 17.799 3.082 -15.288 1.00 94.50 165 SER A C 1
ATOM 1235 O O . SER A 1 165 ? 17.975 1.880 -15.510 1.00 94.50 165 SER A O 1
ATOM 1237 N N . SER A 1 166 ? 17.190 3.879 -16.172 1.00 94.62 166 SER A N 1
ATOM 1238 C CA . SER A 1 166 ? 16.720 3.462 -17.499 1.00 94.62 166 SER A CA 1
ATOM 1239 C C . SER A 1 166 ? 17.634 4.005 -18.598 1.00 94.62 166 SER A C 1
ATOM 1241 O O . SER A 1 166 ? 18.024 5.171 -18.570 1.00 94.62 166 SER A O 1
ATOM 1243 N N . ASP A 1 167 ? 17.935 3.186 -19.607 1.00 93.81 167 ASP A N 1
ATOM 1244 C CA . ASP A 1 167 ? 18.674 3.626 -20.799 1.00 93.81 167 ASP A CA 1
ATOM 1245 C C . ASP A 1 167 ? 17.764 4.389 -21.784 1.00 93.81 167 ASP A C 1
ATOM 1247 O O . ASP A 1 167 ? 18.239 5.170 -22.616 1.00 93.81 167 ASP A O 1
ATOM 1251 N N . SER A 1 168 ? 16.444 4.185 -21.700 1.00 92.12 168 SER A N 1
ATOM 1252 C CA . SER A 1 168 ? 15.440 4.880 -22.508 1.00 92.12 168 SER A CA 1
ATOM 1253 C C . SER A 1 168 ? 14.109 5.075 -21.772 1.00 92.12 168 SER A C 1
ATOM 1255 O O . SER A 1 168 ? 13.746 4.304 -20.889 1.00 92.12 168 SER A O 1
ATOM 1257 N N . SER A 1 169 ? 13.290 6.027 -22.231 1.00 87.88 169 SER A N 1
ATOM 1258 C CA . SER A 1 169 ? 11.886 6.168 -21.798 1.00 87.88 169 SER A CA 1
ATOM 1259 C C . SER A 1 169 ? 10.947 5.091 -22.376 1.00 87.88 169 SER A C 1
ATOM 1261 O O . SER A 1 169 ? 9.730 5.267 -22.383 1.00 87.88 169 SER A O 1
ATOM 1263 N N . THR A 1 170 ? 11.500 4.012 -22.937 1.00 89.75 170 THR A N 1
ATOM 1264 C CA . THR A 1 170 ? 10.772 2.808 -23.374 1.00 89.75 170 THR A CA 1
ATOM 1265 C C . THR A 1 170 ? 11.202 1.552 -22.615 1.00 89.75 170 THR A C 1
ATOM 1267 O O . THR A 1 170 ? 10.705 0.463 -22.912 1.00 89.75 170 THR A O 1
ATOM 1270 N N . ASP A 1 171 ? 12.103 1.695 -21.639 1.00 91.94 171 ASP A N 1
ATOM 1271 C CA . ASP A 1 171 ? 12.529 0.610 -20.764 1.00 91.94 171 ASP A CA 1
ATOM 1272 C C . ASP A 1 171 ? 11.342 0.100 -19.939 1.00 91.94 171 ASP A C 1
ATOM 1274 O O . ASP A 1 171 ? 10.543 0.878 -19.410 1.00 91.94 171 ASP A O 1
ATOM 1278 N N . LYS A 1 172 ? 11.210 -1.225 -19.829 1.00 92.75 172 LYS A N 1
ATOM 1279 C CA . LYS A 1 172 ? 10.125 -1.842 -19.062 1.00 92.75 172 LYS A CA 1
ATOM 1280 C C . LYS A 1 172 ? 10.582 -2.218 -17.668 1.00 92.75 172 LYS A C 1
ATOM 1282 O O . LYS A 1 172 ? 11.522 -2.992 -17.513 1.00 92.75 172 LYS A O 1
ATOM 1287 N N . TRP A 1 173 ? 9.845 -1.743 -16.675 1.00 94.56 173 TRP A N 1
ATOM 1288 C CA . TRP A 1 173 ? 10.019 -2.134 -15.285 1.00 94.56 173 TRP A CA 1
ATOM 1289 C C . TRP A 1 173 ? 9.040 -3.246 -14.900 1.00 94.56 173 TRP A C 1
ATOM 1291 O O . TRP A 1 173 ? 7.923 -3.326 -15.412 1.00 94.56 173 TRP A O 1
ATOM 1301 N N . SER A 1 174 ? 9.478 -4.123 -14.006 1.00 94.00 174 SER A N 1
ATOM 1302 C CA . SER A 1 174 ? 8.667 -5.141 -13.345 1.00 94.00 174 SER A CA 1
ATOM 1303 C C . SER A 1 174 ? 8.961 -5.140 -11.847 1.00 94.00 174 SER A C 1
ATOM 1305 O O . SER A 1 174 ? 9.888 -4.474 -11.372 1.00 94.00 174 SER A O 1
ATOM 1307 N N . VAL A 1 175 ? 8.175 -5.907 -11.096 1.00 93.75 175 VAL A N 1
ATOM 1308 C CA . VAL A 1 175 ? 8.394 -6.133 -9.668 1.00 93.75 175 VAL A CA 1
ATOM 1309 C C . VAL A 1 175 ? 8.609 -7.620 -9.434 1.00 93.75 175 VAL A C 1
ATOM 1311 O O . VAL A 1 175 ? 7.786 -8.452 -9.818 1.00 93.75 175 VAL A O 1
ATOM 1314 N N . GLN A 1 176 ? 9.733 -7.956 -8.805 1.00 90.88 176 GLN A N 1
ATOM 1315 C CA . GLN A 1 176 ? 10.039 -9.312 -8.367 1.00 90.88 176 GLN A CA 1
ATOM 1316 C C . GLN A 1 176 ? 9.388 -9.564 -7.008 1.00 90.88 176 GLN A C 1
ATOM 1318 O O . GLN A 1 176 ? 9.825 -9.008 -6.000 1.00 90.88 176 GLN A O 1
ATOM 1323 N N . LEU A 1 177 ? 8.370 -10.425 -7.001 1.00 89.69 177 LEU A N 1
ATOM 1324 C CA . LEU A 1 177 ? 7.622 -10.819 -5.813 1.00 89.69 177 LEU A CA 1
ATOM 1325 C C . LEU A 1 177 ? 7.366 -12.336 -5.823 1.00 89.69 177 LEU A C 1
ATOM 1327 O O . LEU A 1 177 ? 6.969 -12.906 -6.842 1.00 89.69 177 LEU A O 1
ATOM 1331 N N . ASN A 1 178 ? 7.609 -12.991 -4.688 1.00 86.88 178 ASN A N 1
ATOM 1332 C CA . ASN A 1 178 ? 7.422 -14.427 -4.479 1.00 86.88 178 ASN A CA 1
ATOM 1333 C C . ASN A 1 178 ? 6.779 -14.679 -3.103 1.00 86.88 178 ASN A C 1
ATOM 1335 O O . ASN A 1 178 ? 6.864 -13.841 -2.204 1.00 86.88 178 ASN A O 1
ATOM 1339 N N . ASP A 1 179 ? 6.203 -15.867 -2.890 1.00 83.06 179 ASP A N 1
ATOM 1340 C CA . ASP A 1 179 ? 5.541 -16.236 -1.621 1.00 83.06 179 ASP A CA 1
ATOM 1341 C C . ASP A 1 179 ? 6.465 -16.166 -0.386 1.00 83.06 179 ASP A C 1
ATOM 1343 O O . ASP A 1 179 ? 5.991 -16.096 0.741 1.00 83.06 179 ASP A O 1
ATOM 1347 N N . SER A 1 180 ? 7.790 -16.193 -0.578 1.00 86.62 180 SER A N 1
ATOM 1348 C CA . SER A 1 180 ? 8.797 -16.037 0.484 1.00 86.62 180 SER A CA 1
ATOM 1349 C C . SER A 1 180 ? 8.955 -14.609 1.008 1.00 86.62 180 SER A C 1
ATOM 1351 O O . SER A 1 180 ? 9.571 -14.403 2.062 1.00 86.62 180 SER A O 1
ATOM 1353 N N . ASP A 1 181 ? 8.470 -13.637 0.240 1.00 87.81 181 ASP A N 1
ATOM 1354 C CA . ASP A 1 181 ? 8.784 -12.221 0.404 1.00 87.81 181 ASP A CA 1
ATOM 1355 C C . ASP A 1 181 ? 7.672 -11.516 1.194 1.00 87.81 181 ASP A C 1
ATOM 1357 O O . ASP A 1 181 ? 7.960 -10.601 1.969 1.00 87.81 181 ASP A O 1
ATOM 1361 N N . LEU A 1 182 ? 6.436 -12.029 1.092 1.00 92.19 182 LEU A N 1
ATOM 1362 C CA . LEU A 1 182 ? 5.375 -11.821 2.076 1.00 92.19 182 LEU A CA 1
ATOM 1363 C C . LEU A 1 182 ? 5.535 -12.793 3.249 1.00 92.19 182 LEU A C 1
ATOM 1365 O O . LEU A 1 182 ? 5.572 -14.007 3.068 1.00 92.19 182 LEU A O 1
ATOM 1369 N N . LYS A 1 183 ? 5.565 -12.271 4.474 1.00 94.06 183 LYS A N 1
ATOM 1370 C CA . LYS A 1 183 ? 5.665 -13.083 5.693 1.00 94.06 183 LYS A CA 1
ATOM 1371 C C . LYS A 1 183 ? 4.491 -12.799 6.604 1.00 94.06 183 LYS A C 1
ATOM 1373 O O . LYS A 1 183 ? 4.238 -11.643 6.931 1.00 94.06 183 LYS A O 1
ATOM 1378 N N . LEU A 1 184 ? 3.786 -13.854 7.008 1.00 94.69 184 LEU A N 1
ATOM 1379 C CA . LEU A 1 184 ? 2.771 -13.741 8.049 1.00 94.69 184 LEU A CA 1
ATOM 1380 C C . LEU A 1 184 ? 3.428 -13.281 9.353 1.00 94.69 184 LEU A C 1
ATOM 1382 O O . LEU A 1 184 ? 4.491 -13.778 9.728 1.00 94.69 184 LEU A O 1
ATOM 1386 N N . VAL A 1 185 ? 2.785 -12.322 10.006 1.00 94.38 185 VAL A N 1
ATOM 1387 C CA . VAL A 1 185 ? 3.183 -11.780 11.305 1.00 94.38 185 VAL A CA 1
ATOM 1388 C C . VAL A 1 185 ? 2.762 -12.754 12.407 1.00 94.38 185 VAL A C 1
ATOM 1390 O O . VAL A 1 185 ? 1.658 -13.299 12.368 1.00 94.38 185 VAL A O 1
ATOM 1393 N N . ASP A 1 186 ? 3.637 -12.980 13.389 1.00 95.94 186 ASP A N 1
ATOM 1394 C CA . ASP A 1 186 ? 3.352 -13.866 14.521 1.00 95.94 186 ASP A CA 1
ATOM 1395 C C . ASP A 1 186 ? 2.167 -13.357 15.363 1.00 95.94 186 ASP A C 1
ATOM 1397 O O . ASP A 1 186 ? 2.008 -12.155 15.588 1.00 95.94 186 ASP A O 1
ATOM 1401 N N . ASN A 1 187 ? 1.357 -14.287 15.884 1.00 95.81 187 ASN A N 1
ATOM 1402 C CA . ASN A 1 187 ? 0.101 -13.979 16.584 1.00 95.81 187 ASN A CA 1
ATOM 1403 C C . ASN A 1 187 ? 0.246 -12.981 17.751 1.00 95.81 187 ASN A C 1
ATOM 1405 O O . ASN A 1 187 ? -0.686 -12.230 18.010 1.00 95.81 187 ASN A O 1
ATOM 1409 N N . GLU A 1 188 ? 1.389 -12.962 18.443 1.00 96.50 188 GLU A N 1
ATOM 1410 C CA . GLU A 1 188 ? 1.673 -12.025 19.545 1.00 96.50 188 GLU A CA 1
ATOM 1411 C C . GLU A 1 188 ? 1.735 -10.568 19.051 1.00 96.50 188 GLU A C 1
ATOM 1413 O O . GLU A 1 188 ? 1.121 -9.679 19.638 1.00 96.50 188 GLU A O 1
ATOM 1418 N N . VAL A 1 189 ? 2.388 -10.336 17.908 1.00 94.50 189 VAL A N 1
ATOM 1419 C CA . VAL A 1 189 ? 2.486 -9.012 17.271 1.00 94.50 189 VAL A CA 1
ATOM 1420 C C . VAL A 1 189 ? 1.152 -8.620 16.624 1.00 94.50 189 VAL A C 1
ATOM 1422 O O . VAL A 1 189 ? 0.761 -7.456 16.670 1.00 94.50 189 VAL A O 1
ATOM 1425 N N . LEU A 1 190 ? 0.401 -9.589 16.085 1.00 95.69 190 LEU A N 1
ATOM 1426 C CA . LEU A 1 190 ? -0.967 -9.369 15.602 1.00 95.69 190 LEU A CA 1
ATOM 1427 C C . LEU A 1 190 ? -1.930 -8.972 16.739 1.00 95.69 190 LEU A C 1
ATOM 1429 O O . LEU A 1 190 ? -2.777 -8.098 16.551 1.00 95.69 190 LEU A O 1
ATOM 1433 N N . GLU A 1 191 ? -1.807 -9.583 17.920 1.00 96.88 191 GLU A N 1
ATOM 1434 C CA . GLU A 1 191 ? -2.600 -9.234 19.105 1.00 96.88 191 GLU A CA 1
ATOM 1435 C C . GLU A 1 191 ? -2.234 -7.837 19.635 1.00 96.88 191 GLU A C 1
ATOM 1437 O O . GLU A 1 191 ? -3.136 -7.056 19.951 1.00 96.88 191 GLU A O 1
ATOM 1442 N N . GLU A 1 192 ? -0.948 -7.465 19.648 1.00 95.69 192 GLU A N 1
ATOM 1443 C CA . GLU A 1 192 ? -0.498 -6.105 19.987 1.00 95.69 192 GLU A CA 1
ATOM 1444 C C . GLU A 1 192 ? -1.005 -5.054 18.980 1.00 95.69 192 GLU A C 1
ATOM 1446 O O . GLU A 1 192 ? -1.535 -4.017 19.389 1.00 95.69 192 GLU A O 1
ATOM 1451 N N . PHE A 1 193 ? -0.922 -5.331 17.675 1.00 94.88 193 PHE A N 1
ATOM 1452 C CA . PHE A 1 193 ? -1.423 -4.466 16.598 1.00 94.88 193 PHE A CA 1
ATOM 1453 C C . PHE A 1 193 ? -2.937 -4.225 16.712 1.00 94.88 193 PHE A C 1
ATOM 1455 O O . PHE A 1 193 ? -3.391 -3.077 16.780 1.00 94.88 193 PHE A O 1
ATOM 1462 N N . ASN A 1 194 ? -3.713 -5.308 16.829 1.00 96.50 194 ASN A N 1
ATOM 1463 C CA . ASN A 1 194 ? -5.161 -5.260 17.035 1.00 96.50 194 ASN A CA 1
ATOM 1464 C C . ASN A 1 194 ? -5.528 -4.481 18.308 1.00 96.50 194 ASN A C 1
ATOM 1466 O O . ASN A 1 194 ? -6.403 -3.614 18.269 1.00 96.50 194 ASN A O 1
ATOM 1470 N N . THR A 1 195 ? -4.827 -4.731 19.419 1.00 96.69 195 THR A N 1
ATOM 1471 C CA . THR A 1 195 ? -5.049 -4.044 20.704 1.00 96.69 195 THR A CA 1
ATOM 1472 C C . THR A 1 195 ? -4.726 -2.550 20.626 1.00 96.69 195 THR A C 1
ATOM 1474 O O . THR A 1 195 ? -5.447 -1.738 21.205 1.00 96.69 195 THR A O 1
ATOM 1477 N N . THR A 1 196 ? -3.671 -2.176 19.899 1.00 94.31 196 THR A N 1
ATOM 1478 C CA . THR A 1 196 ? -3.199 -0.786 19.780 1.00 94.31 196 THR A CA 1
ATOM 1479 C C . THR A 1 196 ? -4.133 0.071 18.928 1.00 94.31 196 THR A C 1
ATOM 1481 O O . THR A 1 196 ? -4.425 1.209 19.295 1.00 94.31 196 THR A O 1
ATOM 1484 N N . LEU A 1 197 ? -4.635 -0.468 17.813 1.00 93.94 197 LEU A N 1
ATOM 1485 C CA . LEU A 1 197 ? -5.594 0.229 16.948 1.00 93.94 197 LEU A CA 1
ATOM 1486 C C . LEU A 1 197 ? -7.048 0.101 17.433 1.00 93.94 197 LEU A C 1
ATOM 1488 O O . LEU A 1 197 ? -7.881 0.928 17.076 1.00 93.94 197 LEU A O 1
ATOM 1492 N N . GLY A 1 198 ? -7.380 -0.930 18.214 1.00 95.25 198 GLY A N 1
ATOM 1493 C CA . GLY A 1 198 ? -8.769 -1.295 18.506 1.00 95.25 198 GLY A CA 1
ATOM 1494 C C . GLY A 1 198 ? -9.454 -1.971 17.312 1.00 95.25 198 GLY A C 1
ATOM 1495 O O . GLY A 1 198 ? -10.584 -1.630 16.972 1.00 95.25 198 GLY A O 1
ATOM 1496 N N . THR A 1 199 ? -8.748 -2.894 16.655 1.00 94.94 199 THR A N 1
ATOM 1497 C CA . THR A 1 199 ? -9.209 -3.666 15.484 1.00 94.94 199 THR A CA 1
ATOM 1498 C C . THR A 1 199 ? -9.211 -5.173 15.785 1.00 94.94 199 THR A C 1
ATOM 1500 O O . THR A 1 199 ? -8.928 -5.582 16.912 1.00 94.94 199 THR A O 1
ATOM 1503 N N . SER A 1 200 ? -9.620 -6.013 14.826 1.00 95.69 200 SER A N 1
ATOM 1504 C CA . SER A 1 200 ? -9.748 -7.470 15.025 1.00 95.69 200 SER A CA 1
ATOM 1505 C C . SER A 1 200 ? -9.371 -8.297 13.786 1.00 95.69 200 SER A C 1
ATOM 1507 O O . SER A 1 200 ? -10.071 -9.230 13.398 1.00 95.69 200 SER A O 1
ATOM 1509 N N . TYR A 1 201 ? -8.249 -7.947 13.156 1.00 97.25 201 TYR A N 1
ATOM 1510 C CA . TYR A 1 201 ? -7.690 -8.670 12.013 1.00 97.25 201 TYR A CA 1
ATOM 1511 C C . TYR A 1 201 ? -7.278 -10.095 12.377 1.00 97.25 201 TYR A C 1
ATOM 1513 O O . TYR A 1 201 ? -6.662 -10.332 13.419 1.00 97.25 201 TYR A O 1
ATOM 1521 N N . THR A 1 202 ? -7.592 -11.037 11.491 1.00 97.25 202 THR A N 1
ATOM 1522 C CA . THR A 1 202 ? -7.347 -12.476 11.669 1.00 97.25 202 THR A CA 1
ATOM 1523 C C . THR A 1 202 ? -6.020 -12.948 11.075 1.00 97.25 202 THR A C 1
ATOM 1525 O O . THR A 1 202 ? -5.581 -14.061 11.366 1.00 97.25 202 THR A O 1
ATOM 1528 N N . SER A 1 203 ? -5.337 -12.105 10.298 1.00 97.56 203 SER A N 1
ATOM 1529 C CA . SER A 1 203 ? -3.935 -12.261 9.885 1.00 97.56 203 SER A CA 1
ATOM 1530 C C . SER A 1 203 ? -3.352 -10.922 9.418 1.00 97.56 203 SER A C 1
ATOM 1532 O O . SER A 1 203 ? -4.091 -10.033 8.995 1.00 97.56 203 SER A O 1
ATOM 1534 N N . VAL A 1 204 ? -2.023 -10.795 9.451 1.00 96.38 204 VAL A N 1
ATOM 1535 C CA . VAL A 1 204 ? -1.263 -9.727 8.776 1.00 96.38 204 VAL A CA 1
ATOM 1536 C C . VAL A 1 204 ? -0.094 -10.352 8.020 1.00 96.38 204 VAL A C 1
ATOM 1538 O O . VAL A 1 204 ? 0.507 -11.311 8.504 1.00 96.38 204 VAL A O 1
ATOM 1541 N N . ALA A 1 205 ? 0.228 -9.820 6.840 1.00 95.88 205 ALA A N 1
ATOM 1542 C CA . ALA A 1 205 ? 1.367 -10.228 6.022 1.00 95.88 205 ALA A CA 1
ATOM 1543 C C . ALA A 1 205 ? 2.243 -9.017 5.660 1.00 95.88 205 ALA A C 1
ATOM 1545 O O . ALA A 1 205 ? 1.756 -8.076 5.039 1.00 95.88 205 ALA A O 1
ATOM 1546 N N . GLU A 1 206 ? 3.532 -9.046 6.002 1.00 94.38 206 GLU A N 1
ATOM 1547 C CA . GLU A 1 206 ? 4.514 -8.012 5.641 1.00 94.38 206 GLU A CA 1
ATOM 1548 C C . GLU A 1 206 ? 5.289 -8.400 4.374 1.00 94.38 206 GLU A C 1
ATOM 1550 O O . GLU A 1 206 ? 5.962 -9.432 4.359 1.00 94.38 206 GLU A O 1
ATOM 1555 N N . CYS A 1 207 ? 5.293 -7.541 3.353 1.00 92.25 207 CYS A N 1
ATOM 1556 C CA . CYS A 1 207 ? 6.305 -7.550 2.298 1.00 92.25 207 CYS A CA 1
ATOM 1557 C C . CYS A 1 207 ? 7.433 -6.583 2.687 1.00 92.25 207 CYS A C 1
ATOM 1559 O O . CYS A 1 207 ? 7.343 -5.371 2.493 1.00 92.25 207 CYS A O 1
ATOM 1561 N N . ARG A 1 208 ? 8.494 -7.114 3.305 1.00 85.25 208 ARG A N 1
ATOM 1562 C CA . ARG A 1 208 ? 9.572 -6.289 3.893 1.00 85.25 208 ARG A CA 1
ATOM 1563 C C . ARG A 1 208 ? 10.629 -5.821 2.899 1.00 85.25 208 ARG A C 1
ATOM 1565 O O . ARG A 1 208 ? 11.313 -4.840 3.168 1.00 85.25 208 ARG A O 1
ATOM 1572 N N . PHE A 1 209 ? 10.798 -6.558 1.808 1.00 82.56 209 PHE A N 1
ATOM 1573 C CA . PHE A 1 209 ? 11.737 -6.265 0.735 1.00 82.56 209 PHE A CA 1
ATOM 1574 C C . PHE A 1 209 ? 11.100 -6.703 -0.576 1.00 82.56 209 PHE A C 1
ATOM 1576 O O . PHE A 1 209 ? 10.567 -7.807 -0.663 1.00 82.56 209 PHE A O 1
ATOM 1583 N N . VAL A 1 210 ? 11.207 -5.852 -1.586 1.00 90.38 210 VAL A N 1
ATOM 1584 C CA . VAL A 1 210 ? 10.752 -6.117 -2.948 1.00 90.38 210 VAL A CA 1
ATOM 1585 C C . VAL A 1 210 ? 11.777 -5.512 -3.903 1.00 90.38 210 VAL A C 1
ATOM 1587 O O . VAL A 1 210 ? 12.441 -4.542 -3.534 1.00 90.38 210 VAL A O 1
ATOM 1590 N N . PHE A 1 211 ? 11.920 -6.048 -5.113 1.00 92.56 211 PHE A N 1
ATOM 1591 C CA . PHE A 1 211 ? 12.861 -5.501 -6.094 1.00 92.56 211 PHE A CA 1
ATOM 1592 C C . PHE A 1 211 ? 12.145 -5.055 -7.362 1.00 92.56 211 PHE A C 1
ATOM 1594 O O . PHE A 1 211 ? 11.581 -5.881 -8.082 1.00 92.56 211 PHE A O 1
ATOM 1601 N N . TYR A 1 212 ? 12.229 -3.758 -7.651 1.00 94.56 212 TYR A N 1
ATOM 1602 C CA . TYR A 1 212 ? 11.955 -3.228 -8.980 1.00 94.56 212 TYR A CA 1
ATOM 1603 C C . TYR A 1 212 ? 13.099 -3.652 -9.907 1.00 94.56 212 TYR A C 1
ATOM 1605 O O . TYR A 1 212 ? 14.268 -3.499 -9.547 1.00 94.56 212 TYR A O 1
ATOM 1613 N N . GLN A 1 213 ? 12.778 -4.211 -11.074 1.00 95.88 213 GLN A N 1
ATOM 1614 C CA . GLN A 1 213 ? 13.747 -4.675 -12.071 1.00 95.88 213 GLN A CA 1
ATOM 1615 C C . GLN A 1 213 ? 13.436 -4.068 -13.439 1.00 95.88 213 GLN A C 1
ATOM 1617 O O . GLN A 1 213 ? 12.306 -4.154 -13.911 1.00 95.88 213 GLN A O 1
ATOM 1622 N N . ASN A 1 214 ? 14.450 -3.504 -14.091 1.00 95.69 214 ASN A N 1
ATOM 1623 C CA . ASN A 1 214 ? 14.395 -3.127 -15.494 1.00 95.69 214 ASN A CA 1
ATOM 1624 C C . ASN A 1 214 ? 14.620 -4.387 -16.346 1.00 95.69 214 ASN A C 1
ATOM 1626 O O . ASN A 1 214 ? 15.708 -4.964 -16.362 1.00 95.69 214 ASN A O 1
ATOM 1630 N N . GLU A 1 215 ? 13.589 -4.822 -17.066 1.00 94.06 215 GLU A N 1
ATOM 1631 C CA . GLU A 1 215 ? 13.610 -5.988 -17.962 1.00 94.06 215 GLU A CA 1
ATOM 1632 C C . GLU A 1 215 ? 14.480 -5.753 -19.220 1.00 94.06 215 GLU A C 1
ATOM 1634 O O . GLU A 1 215 ? 14.728 -6.682 -19.989 1.00 94.06 215 GLU A O 1
ATOM 1639 N N . THR A 1 216 ? 14.938 -4.515 -19.443 1.00 92.56 216 THR A N 1
ATOM 1640 C CA . THR A 1 216 ? 15.664 -4.069 -20.646 1.00 92.56 216 THR A CA 1
ATOM 1641 C C . THR A 1 216 ? 17.179 -4.191 -20.484 1.00 92.56 216 THR A C 1
ATOM 1643 O O . THR A 1 216 ? 17.844 -4.778 -21.338 1.00 92.56 216 THR A O 1
ATOM 1646 N N . ASN A 1 217 ? 17.724 -3.655 -19.385 1.00 93.00 217 ASN A N 1
ATOM 1647 C CA . ASN A 1 217 ? 19.163 -3.637 -19.091 1.00 93.00 217 ASN A CA 1
ATOM 1648 C C . ASN A 1 217 ? 19.560 -4.506 -17.877 1.00 93.00 217 ASN A C 1
ATOM 1650 O O . ASN A 1 217 ? 20.736 -4.833 -17.715 1.00 93.00 217 ASN A O 1
ATOM 1654 N N . GLY A 1 218 ? 18.589 -4.952 -17.071 1.00 93.56 218 GLY A N 1
ATOM 1655 C CA . GLY A 1 218 ? 18.798 -5.798 -15.895 1.00 93.56 218 GLY A CA 1
ATOM 1656 C C . GLY A 1 218 ? 19.074 -5.048 -14.588 1.00 93.56 218 GLY A C 1
ATOM 1657 O O . GLY A 1 218 ? 19.231 -5.716 -13.562 1.00 93.56 218 GLY A O 1
ATOM 1658 N N . GLU A 1 219 ? 19.113 -3.710 -14.596 1.00 95.50 219 GLU A N 1
ATOM 1659 C CA . GLU A 1 219 ? 19.253 -2.902 -13.379 1.00 95.50 219 GLU A CA 1
ATOM 1660 C C . GLU A 1 219 ? 18.095 -3.143 -12.401 1.00 95.50 219 GLU A C 1
ATOM 1662 O O . GLU A 1 219 ? 16.985 -3.526 -12.784 1.00 95.50 219 GLU A O 1
ATOM 1667 N N . SER A 1 220 ? 18.356 -2.961 -11.105 1.00 95.31 220 SER A N 1
ATOM 1668 C CA . SER A 1 220 ? 17.342 -3.195 -10.071 1.00 95.31 220 SER A CA 1
ATOM 1669 C C . SER A 1 220 ? 17.607 -2.436 -8.776 1.00 95.31 220 SER A C 1
ATOM 1671 O O . SER A 1 220 ? 18.753 -2.191 -8.401 1.00 95.31 220 SER A O 1
ATOM 1673 N N . PHE A 1 221 ? 16.533 -2.100 -8.062 1.00 94.69 221 PHE A N 1
ATOM 1674 C CA . PHE A 1 221 ? 16.595 -1.417 -6.772 1.00 94.69 221 PHE A CA 1
ATOM 1675 C C . PHE A 1 221 ? 15.532 -1.943 -5.799 1.00 94.69 221 PHE A C 1
ATOM 1677 O O . PHE A 1 221 ? 14.528 -2.532 -6.206 1.00 94.69 221 PHE A O 1
ATOM 1684 N N . SER A 1 222 ? 15.767 -1.757 -4.496 1.00 91.44 222 SER A N 1
ATOM 1685 C CA . SER A 1 222 ? 14.792 -2.132 -3.465 1.00 91.44 222 SER A CA 1
ATOM 1686 C C . SER A 1 222 ? 13.620 -1.158 -3.486 1.00 91.44 222 SER A C 1
ATOM 1688 O O . SER A 1 222 ? 13.823 0.046 -3.349 1.00 91.44 222 SER A O 1
ATOM 1690 N N . GLY A 1 223 ? 12.408 -1.686 -3.616 1.00 86.69 223 GLY A N 1
ATOM 1691 C CA . GLY A 1 223 ? 11.177 -0.917 -3.505 1.00 86.69 223 GLY A CA 1
ATOM 1692 C C . GLY A 1 223 ? 10.699 -0.728 -2.067 1.00 86.69 223 GLY A C 1
ATOM 1693 O O . GLY A 1 223 ? 11.330 -1.187 -1.110 1.00 86.69 223 GLY A O 1
ATOM 1694 N N . ASN A 1 224 ? 9.545 -0.075 -1.950 1.00 85.19 224 ASN A N 1
ATOM 1695 C CA . ASN A 1 224 ? 8.866 0.204 -0.689 1.00 85.19 224 ASN A CA 1
ATOM 1696 C C . ASN A 1 224 ? 8.375 -1.080 -0.012 1.00 85.19 224 ASN A C 1
ATOM 1698 O O . ASN A 1 224 ? 7.826 -1.974 -0.663 1.00 85.19 224 ASN A O 1
ATOM 1702 N N . SER A 1 225 ? 8.524 -1.152 1.309 1.00 89.88 225 SER A N 1
ATOM 1703 C CA . SER A 1 225 ? 7.917 -2.199 2.130 1.00 89.88 225 SER A CA 1
ATOM 1704 C C . SER A 1 225 ? 6.415 -1.965 2.287 1.00 89.88 225 SER A C 1
ATOM 1706 O O . SER A 1 225 ? 5.997 -0.840 2.541 1.00 89.88 225 SER A O 1
ATOM 1708 N N . SER A 1 226 ? 5.610 -3.022 2.229 1.00 92.88 226 SER A N 1
ATOM 1709 C CA . SER A 1 226 ? 4.158 -2.958 2.436 1.00 92.88 226 SER A CA 1
ATOM 1710 C C . SER A 1 226 ? 3.696 -3.978 3.479 1.00 92.88 226 SER A C 1
ATOM 1712 O O . SER A 1 226 ? 4.408 -4.931 3.798 1.00 92.88 226 SER A O 1
ATOM 1714 N N . ALA A 1 227 ? 2.505 -3.782 4.041 1.00 95.69 227 ALA A N 1
ATOM 1715 C CA . ALA A 1 227 ? 1.852 -4.780 4.884 1.00 95.69 227 ALA A CA 1
ATOM 1716 C C . ALA A 1 227 ? 0.369 -4.869 4.533 1.00 95.69 227 ALA A C 1
ATOM 1718 O O . ALA A 1 227 ? -0.236 -3.871 4.144 1.00 95.69 227 ALA A O 1
ATOM 1719 N N . PHE A 1 228 ? -0.206 -6.057 4.688 1.00 96.88 228 PHE A N 1
ATOM 1720 C CA . PHE A 1 228 ? -1.579 -6.361 4.307 1.00 96.88 228 PHE A CA 1
ATOM 1721 C C . PHE A 1 228 ? -2.323 -6.980 5.485 1.00 96.88 228 PHE A C 1
ATOM 1723 O O . PHE A 1 228 ? -1.795 -7.880 6.137 1.00 96.88 228 PHE A O 1
ATOM 1730 N N . VAL A 1 229 ? -3.535 -6.499 5.752 1.00 97.69 229 VAL A N 1
ATOM 1731 C CA . VAL A 1 229 ? -4.405 -6.937 6.855 1.00 97.69 229 VAL A CA 1
ATOM 1732 C C . VAL A 1 229 ? -5.520 -7.838 6.324 1.00 97.69 229 VAL A C 1
ATOM 1734 O O . VAL A 1 229 ? -6.071 -7.577 5.255 1.00 97.69 229 VAL A O 1
ATOM 1737 N N . GLU A 1 230 ? -5.862 -8.897 7.060 1.00 97.62 230 GLU A N 1
ATOM 1738 C CA . GLU A 1 230 ? -6.936 -9.836 6.715 1.00 97.62 230 GLU A CA 1
ATOM 1739 C C . GLU A 1 230 ? -8.144 -9.644 7.639 1.00 97.62 230 GLU A C 1
ATOM 1741 O O . GLU A 1 230 ? -8.028 -9.759 8.863 1.00 97.62 230 GLU A O 1
ATOM 1746 N N . ARG A 1 231 ? -9.306 -9.348 7.047 1.00 95.06 231 ARG A N 1
ATOM 1747 C CA . ARG A 1 231 ? -10.583 -9.146 7.737 1.00 95.06 231 ARG A CA 1
ATOM 1748 C C . ARG A 1 231 ? -11.708 -9.845 6.974 1.00 95.06 231 ARG A C 1
ATOM 1750 O O . ARG A 1 231 ? -11.996 -9.496 5.832 1.00 95.06 231 ARG A O 1
ATOM 1757 N N . ASN A 1 232 ? -12.410 -10.770 7.631 1.00 93.44 232 ASN A N 1
ATOM 1758 C CA . ASN A 1 232 ? -13.564 -11.503 7.082 1.00 93.44 232 ASN A CA 1
ATOM 1759 C C . ASN A 1 232 ? -13.263 -12.340 5.814 1.00 93.44 232 ASN A C 1
ATOM 1761 O O . ASN A 1 232 ? -14.107 -12.454 4.923 1.00 93.44 232 ASN A O 1
ATOM 1765 N N . GLY A 1 233 ? -12.077 -12.946 5.728 1.00 94.62 233 GLY A N 1
ATOM 1766 C CA . GLY A 1 233 ? -11.626 -13.733 4.576 1.00 94.62 233 GLY A CA 1
ATOM 1767 C C . GLY A 1 233 ? -11.178 -12.873 3.393 1.00 94.62 233 GLY A C 1
ATOM 1768 O O . GLY A 1 233 ? -11.252 -13.327 2.249 1.00 94.62 233 GLY A O 1
ATOM 1769 N N . LYS A 1 234 ? -10.783 -11.621 3.652 1.00 96.81 234 LYS A N 1
ATOM 1770 C CA . LYS A 1 234 ? -10.442 -10.613 2.642 1.00 96.81 234 LYS A CA 1
ATOM 1771 C C . LYS A 1 234 ? -9.225 -9.797 3.058 1.00 96.81 234 LYS A C 1
ATOM 1773 O O . LYS A 1 234 ? -9.126 -9.389 4.210 1.00 96.81 234 LYS A O 1
ATOM 1778 N N . TRP A 1 235 ? -8.334 -9.540 2.105 1.00 97.62 235 TRP A N 1
ATOM 1779 C CA . TRP A 1 235 ? -7.075 -8.830 2.331 1.00 97.62 235 TRP A CA 1
ATOM 1780 C C . TRP A 1 235 ? -7.116 -7.391 1.817 1.00 97.62 235 TRP A C 1
ATOM 1782 O O . TRP A 1 235 ? -7.683 -7.128 0.757 1.00 97.62 235 TRP A O 1
ATOM 1792 N N . TYR A 1 236 ? -6.480 -6.484 2.552 1.00 97.50 236 T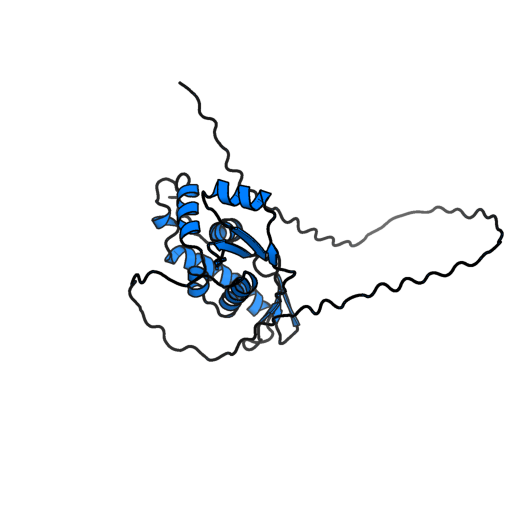YR A N 1
ATOM 1793 C CA . TYR A 1 236 ? -6.424 -5.043 2.285 1.00 97.50 236 TYR A CA 1
ATOM 1794 C C . TYR A 1 236 ? -5.011 -4.516 2.556 1.00 97.50 236 TYR A C 1
ATOM 1796 O O . TYR A 1 236 ? -4.255 -5.139 3.301 1.00 97.50 236 TYR A O 1
ATOM 1804 N N . LEU A 1 237 ? -4.647 -3.368 1.986 1.00 96.69 237 LEU A N 1
ATOM 1805 C CA . LEU A 1 237 ? -3.405 -2.663 2.318 1.00 96.69 237 LEU A CA 1
ATOM 1806 C C . LEU A 1 237 ? -3.514 -2.059 3.729 1.00 96.69 237 LEU A C 1
ATOM 1808 O O . LEU A 1 237 ? -4.516 -1.419 4.045 1.00 96.69 237 LEU A O 1
ATOM 1812 N N . SER A 1 238 ? -2.487 -2.238 4.566 1.00 96.69 238 SER A N 1
ATOM 1813 C CA . SER A 1 238 ? -2.476 -1.680 5.921 1.00 96.69 238 SER A CA 1
ATOM 1814 C C . SER A 1 238 ? -2.259 -0.169 5.892 1.00 96.69 238 SER A C 1
ATOM 1816 O O . SER A 1 238 ? -1.175 0.313 5.549 1.00 96.69 238 SER A O 1
ATOM 1818 N N . TYR A 1 239 ? -3.280 0.580 6.301 1.00 95.00 239 TYR A N 1
ATOM 1819 C CA . TYR A 1 239 ? -3.230 2.036 6.367 1.00 95.00 239 TYR A CA 1
ATOM 1820 C C . TYR A 1 239 ? -2.254 2.527 7.440 1.00 95.00 239 TYR A C 1
ATOM 1822 O O . TYR A 1 239 ? -1.421 3.389 7.173 1.00 95.00 239 TYR A O 1
ATOM 1830 N N . SER A 1 240 ? -2.311 1.965 8.649 1.00 91.31 240 SER A N 1
ATOM 1831 C CA . SER A 1 240 ? -1.484 2.407 9.778 1.00 91.31 240 SER A CA 1
ATOM 1832 C C . SER A 1 240 ? 0.008 2.154 9.547 1.00 91.31 240 SER A C 1
ATOM 1834 O O . SER A 1 240 ? 0.821 3.012 9.892 1.00 91.31 240 SER A O 1
ATOM 1836 N N . ASN A 1 241 ? 0.375 1.039 8.902 1.00 87.19 241 ASN A N 1
ATOM 1837 C CA . ASN A 1 241 ? 1.763 0.750 8.551 1.00 87.19 241 ASN A CA 1
ATOM 1838 C C . ASN A 1 241 ? 2.263 1.638 7.399 1.00 87.19 241 ASN A C 1
ATOM 1840 O O . ASN A 1 241 ? 3.332 2.235 7.514 1.00 87.19 241 ASN A O 1
ATOM 1844 N N . ALA A 1 242 ? 1.474 1.795 6.326 1.00 78.62 242 ALA A N 1
ATOM 1845 C CA . ALA A 1 242 ? 1.819 2.692 5.219 1.00 78.62 242 ALA A CA 1
ATOM 1846 C C . ALA A 1 242 ? 2.017 4.139 5.707 1.00 78.62 242 ALA A C 1
ATOM 1848 O O . ALA A 1 242 ? 2.991 4.795 5.344 1.00 78.62 242 ALA A O 1
ATOM 1849 N N . MET A 1 243 ? 1.143 4.611 6.600 1.00 80.88 243 MET A N 1
ATOM 1850 C CA . MET A 1 243 ? 1.276 5.904 7.268 1.00 80.88 243 MET A CA 1
ATOM 1851 C C . MET A 1 243 ? 2.531 5.972 8.147 1.00 80.88 243 MET A C 1
ATOM 1853 O O . MET A 1 243 ? 3.342 6.879 7.976 1.00 80.88 243 MET A O 1
ATOM 1857 N N . GLY A 1 244 ? 2.705 5.025 9.073 1.00 73.00 244 GLY A N 1
ATOM 1858 C CA . GLY A 1 244 ? 3.752 5.064 10.098 1.00 73.00 244 GLY A CA 1
ATOM 1859 C C . GLY A 1 244 ? 5.183 4.863 9.589 1.00 73.00 244 GLY A C 1
ATOM 1860 O O . GLY A 1 244 ? 6.116 5.334 10.239 1.00 73.00 244 GLY A O 1
ATOM 1861 N N . VAL A 1 245 ? 5.364 4.186 8.451 1.00 71.00 245 VAL A N 1
ATOM 1862 C CA . VAL A 1 245 ? 6.687 3.902 7.866 1.00 71.00 245 VAL A CA 1
ATOM 1863 C C . VAL A 1 245 ? 7.037 4.866 6.730 1.00 71.00 245 VAL A C 1
ATOM 1865 O O . VAL A 1 245 ? 8.195 5.268 6.614 1.00 71.00 245 VAL A O 1
ATOM 1868 N N . GLU A 1 246 ? 6.062 5.258 5.906 1.00 76.50 246 GLU A N 1
ATOM 1869 C CA . GLU A 1 246 ? 6.338 5.901 4.618 1.00 76.50 246 GLU A CA 1
ATOM 1870 C C . GLU A 1 246 ? 5.552 7.200 4.394 1.00 76.50 246 GLU A C 1
ATOM 1872 O O . GLU A 1 246 ? 6.156 8.270 4.294 1.00 76.50 246 GLU A O 1
ATOM 1877 N N . LEU A 1 247 ? 4.219 7.137 4.330 1.00 84.75 247 LEU A N 1
ATOM 1878 C CA . LEU A 1 247 ? 3.392 8.236 3.824 1.00 84.75 247 LEU A CA 1
ATOM 1879 C C . LEU A 1 247 ? 3.401 9.474 4.730 1.00 84.75 247 LEU A C 1
ATOM 1881 O O . LEU A 1 247 ? 3.302 10.587 4.218 1.00 84.75 247 LEU A O 1
ATOM 1885 N N . MET A 1 248 ? 3.608 9.331 6.045 1.00 83.69 248 MET A N 1
ATOM 1886 C CA . MET A 1 248 ? 3.738 10.485 6.951 1.00 83.69 248 MET A CA 1
ATOM 1887 C C . MET A 1 248 ? 4.957 11.374 6.646 1.00 83.69 248 MET A C 1
ATOM 1889 O O . MET A 1 248 ? 4.951 12.537 7.033 1.00 83.69 248 MET A O 1
ATOM 1893 N N . ASN A 1 249 ? 5.965 10.887 5.909 1.00 82.19 249 ASN A N 1
ATOM 1894 C CA . ASN A 1 249 ? 7.079 11.724 5.435 1.00 82.19 249 ASN A CA 1
ATOM 1895 C C . ASN A 1 249 ? 6.669 12.670 4.287 1.00 82.19 249 ASN A C 1
ATOM 1897 O O . ASN A 1 249 ? 7.361 13.651 4.026 1.00 82.19 249 ASN A O 1
ATOM 1901 N N . TYR A 1 250 ? 5.556 12.372 3.609 1.00 83.19 250 TYR A N 1
ATOM 1902 C CA . TYR A 1 250 ? 5.031 13.107 2.453 1.00 83.19 250 TYR A CA 1
ATOM 1903 C C . TYR A 1 250 ? 3.743 13.890 2.766 1.00 83.19 250 TYR A C 1
ATOM 1905 O O . TYR A 1 250 ? 3.187 14.554 1.891 1.00 83.19 250 TYR A O 1
ATOM 1913 N N . ILE A 1 251 ? 3.256 13.828 4.009 1.00 83.56 251 ILE A N 1
ATOM 1914 C CA . ILE A 1 251 ? 2.103 14.603 4.470 1.00 83.56 251 ILE A CA 1
ATOM 1915 C C . ILE A 1 251 ? 2.603 15.922 5.059 1.00 83.56 251 ILE A C 1
ATOM 1917 O O . ILE A 1 251 ? 3.170 15.970 6.150 1.00 83.56 251 ILE A O 1
ATOM 1921 N N . GLU A 1 252 ? 2.355 17.010 4.331 1.00 69.75 252 GLU A N 1
ATOM 1922 C CA . GLU A 1 252 ? 2.575 18.382 4.792 1.00 69.75 252 GLU A CA 1
ATOM 1923 C C . GLU A 1 252 ? 1.609 18.706 5.947 1.00 69.75 252 GLU A C 1
ATOM 1925 O O . GLU A 1 252 ? 0.488 19.180 5.749 1.00 69.75 252 GLU A O 1
ATOM 1930 N N . LEU A 1 253 ? 2.035 18.416 7.178 1.00 63.25 253 LEU A N 1
ATOM 1931 C CA . LEU A 1 253 ? 1.336 18.842 8.386 1.00 63.25 253 LEU A CA 1
ATOM 1932 C C . LEU A 1 253 ? 1.558 20.349 8.595 1.00 63.25 253 LEU A C 1
ATOM 1934 O O . LEU A 1 253 ? 2.534 20.761 9.221 1.00 63.25 253 LEU A O 1
ATOM 1938 N N . ASP A 1 254 ? 0.627 21.165 8.093 1.00 51.31 254 ASP A N 1
ATOM 1939 C CA . ASP A 1 254 ? 0.521 22.598 8.406 1.00 51.31 254 ASP A CA 1
ATOM 1940 C C . ASP A 1 254 ? 0.214 22.795 9.909 1.00 51.31 254 ASP A C 1
ATOM 1942 O O . ASP A 1 254 ? -0.942 22.960 10.317 1.00 51.31 254 ASP A O 1
ATOM 1946 N N . LEU A 1 255 ? 1.251 22.729 10.748 1.00 44.56 255 LEU A N 1
ATOM 1947 C CA . LEU A 1 255 ? 1.209 22.981 12.192 1.00 44.56 255 LEU A CA 1
ATOM 1948 C C . LEU A 1 255 ? 1.527 24.462 12.470 1.00 44.56 255 LEU A C 1
ATOM 1950 O O . LEU A 1 255 ? 2.654 24.821 12.824 1.00 44.56 255 LEU A O 1
ATOM 1954 N N . THR A 1 256 ? 0.524 25.322 12.254 1.00 39.03 256 THR A N 1
ATOM 1955 C CA . THR A 1 256 ? 0.586 26.796 12.371 1.00 39.03 256 THR A CA 1
ATOM 1956 C C . THR A 1 256 ? -0.673 27.390 12.991 1.00 39.03 256 THR A C 1
ATOM 1958 O O . THR A 1 256 ? -1.758 27.080 12.446 1.00 39.03 256 THR A O 1
#

pLDDT: mean 71.28, std 28.82, range [25.97, 97.69]

Foldseek 3Di:
DDDDDDDDPCLPPPDDDPPPDDDDDDDDDDDDDDDDDDDDDDDDDDDDDDDDDDPPDDPPWDWDWDFDDDDDDDDDDDDDDDDDDDDDQFDLDPQVQVQQCVVCLQVVPLVSQLSQEDPLLLVLVQVLCQVPLLNDGSCVQVPPVLLSQLSNVLSVVVVVVVVVQDPDPPWDKTKTDTPVQWDKDDVVVVVVVCVSSVHDFPIKIKRAWIWIAGPPPGDIDTGDIWMWTHDPSGIGTRPVCCCSPGSVVRRPSPPD

Secondary structure (DSSP, 8-state):
-PPPPP---------------------------------------------------------EE---------------------S--SBSSHHHHHHHHHHHHHTT-HHHHHHTB-HHHHHHHHHHHGGGSTT--HHHHT-HHHHHHHHHHHHHHHHHHHHHT-SSTTPPEEEEE-TTTEEEPPHHHHHHHHHHHT---SEEEEE---EEEETTT--EEE---EEEEE-SS-EEE-HHHHHHHTGGGS------

Sequence (256 aa):
MKKKPFISLVIMLLCFGAVCGCSKKTESSSVDNSVVQDTSATVSSTTGKTVTSVSTAAVQSTRTTIQISTEPLTDAPNSTESESDDSSQGFSDSMSAAVAFYDAYINYDAEAVYAMFDKEEIQCFYKLVEHSLDGKSPEEVFRKSVVIRAINSSMDNISGIMESSSDSSTDKWSVQLNDSDLKLVDNEVLEEFNTTLGTSYTSVAECRFVFYQNETNGESFSGNSSAFVERNGKWYLSYSNAMGVELMNYIELDLT

Radius of gyration: 26.43 Å; chains: 1; bounding box: 80×78×67 Å